Protein AF-0000000077602473 (afdb_homodimer)

InterPro domains:
  IPR004360 Glyoxalase/fosfomycin resistance/dioxygenase domain [PF00903] (4-110)
  IPR029068 Glyoxalase/Bleomycin resistance protein/Dihydroxybiphenyl dioxygenase [G3DSA:3.10.180.10] (1-120)
  IPR029068 Glyoxalase/Bleomycin resistance protein/Dihydroxybiphenyl dioxygenase [SSF54593] (3-118)
  IPR037523 Vicinal oxygen chelate (VOC), core domain [PS51819] (3-115)
  IPR052164 Anthracycline and Secondary Metabolite Biosynthesis Protein [PTHR33993] (3-116)

Structure (mmCIF, N/CA/C/O backbone):
data_AF-0000000077602473-model_v1
#
loop_
_entity.id
_entity.type
_entity.pdbx_description
1 polymer 'Glyoxalase/Bleomycin resistance protein/Dioxygenase superfamily'
#
loop_
_atom_site.group_PDB
_atom_site.id
_atom_site.type_symbol
_atom_site.label_atom_id
_atom_site.label_alt_id
_atom_site.label_comp_id
_atom_site.label_asym_id
_atom_site.label_entity_id
_atom_site.label_seq_id
_atom_site.pdbx_PDB_ins_code
_atom_site.Cartn_x
_atom_site.Cartn_y
_atom_site.Cartn_z
_atom_site.occupancy
_atom_site.B_iso_or_equiv
_atom_site.auth_seq_id
_atom_site.auth_comp_id
_atom_site.auth_asym_id
_atom_site.auth_atom_id
_atom_site.pdbx_PDB_model_num
ATOM 1 N N . MET A 1 1 ? 8.055 8.25 16.297 1 86.81 1 MET A N 1
ATOM 2 C CA . MET A 1 1 ? 8.227 7.383 15.125 1 86.81 1 MET A CA 1
ATOM 3 C C . MET A 1 1 ? 6.887 7.094 14.461 1 86.81 1 MET A C 1
ATOM 5 O O . MET A 1 1 ? 5.859 7.012 15.141 1 86.81 1 MET A O 1
ATOM 9 N N . SER A 1 2 ? 6.871 7.059 13.188 1 96.56 2 SER A N 1
ATOM 10 C CA . SER A 1 2 ? 5.645 6.836 12.438 1 96.56 2 SER A CA 1
ATOM 11 C C . SER A 1 2 ? 5.242 5.363 12.453 1 96.56 2 SER A C 1
ATOM 13 O O . SER A 1 2 ? 6.094 4.484 12.602 1 96.56 2 SER A O 1
ATOM 15 N N . ARG A 1 3 ? 3.961 5.125 12.367 1 97.75 3 ARG A N 1
ATOM 16 C CA . ARG A 1 3 ? 3.408 3.775 12.305 1 97.75 3 ARG A CA 1
ATOM 17 C C . ARG A 1 3 ? 2.402 3.648 11.164 1 97.75 3 ARG A C 1
ATOM 19 O O . ARG A 1 3 ? 1.533 4.508 11 1 97.75 3 ARG A O 1
ATOM 26 N N . LEU A 1 4 ? 2.561 2.557 10.375 1 98.56 4 LEU A N 1
ATOM 27 C CA . LEU A 1 4 ? 1.56 2.314 9.344 1 98.56 4 LEU A CA 1
ATOM 28 C C . LEU A 1 4 ? 0.185 2.08 9.961 1 98.56 4 LEU A C 1
ATOM 30 O O . LEU A 1 4 ? 0.017 1.181 10.789 1 98.56 4 LEU A O 1
ATOM 34 N N . ARG A 1 5 ? -0.708 2.867 9.586 1 98.12 5 ARG A N 1
ATOM 35 C CA . ARG A 1 5 ? -2.043 2.854 10.18 1 98.12 5 ARG A CA 1
ATOM 36 C C . ARG A 1 5 ? -2.988 1.965 9.375 1 98.12 5 ARG A C 1
ATOM 38 O O . ARG A 1 5 ? -3.695 1.129 9.945 1 98.12 5 ARG A O 1
ATOM 45 N N . GLN A 1 6 ? -2.998 2.176 8.109 1 98.56 6 GLN A N 1
ATOM 46 C CA . GLN A 1 6 ? -3.895 1.466 7.199 1 98.56 6 GLN A CA 1
ATOM 47 C C . GLN A 1 6 ? -3.453 1.627 5.75 1 98.56 6 GLN A C 1
ATOM 49 O O . GLN A 1 6 ? -2.67 2.523 5.43 1 98.56 6 GLN A O 1
ATOM 54 N N . LEU A 1 7 ? -3.883 0.701 4.914 1 98.81 7 LEU A N 1
ATOM 55 C CA . LEU A 1 7 ? -3.848 0.84 3.461 1 98.81 7 LEU A CA 1
ATOM 56 C C . LEU A 1 7 ? -5.199 1.304 2.926 1 98.81 7 LEU A C 1
ATOM 58 O O . LEU A 1 7 ? -6.242 0.802 3.348 1 98.81 7 LEU A O 1
ATOM 62 N N . MET A 1 8 ? -5.156 2.283 2.031 1 98.88 8 MET A N 1
ATOM 63 C CA . MET A 1 8 ? -6.41 2.779 1.468 1 98.88 8 MET A CA 1
ATOM 64 C C . MET A 1 8 ? -6.402 2.666 -0.053 1 98.88 8 MET A C 1
ATOM 66 O O . MET A 1 8 ? -5.547 3.25 -0.72 1 98.88 8 MET A O 1
ATOM 70 N N . VAL A 1 9 ? -7.34 1.951 -0.555 1 98.81 9 VAL A N 1
ATOM 71 C CA . VAL A 1 9 ? -7.574 1.838 -1.99 1 98.81 9 VAL A CA 1
ATOM 72 C C . VAL A 1 9 ? -8.828 2.625 -2.373 1 98.81 9 VAL A C 1
ATOM 74 O O . VAL A 1 9 ? -9.867 2.504 -1.723 1 98.81 9 VAL A O 1
ATOM 77 N N . LEU A 1 10 ? -8.695 3.445 -3.373 1 98.75 10 LEU A N 1
ATOM 78 C CA . LEU A 1 10 ? -9.852 4.148 -3.92 1 98.75 10 LEU A CA 1
ATOM 79 C C . LEU A 1 10 ? -10.445 3.387 -5.102 1 98.75 10 LEU A C 1
ATOM 81 O O . LEU A 1 10 ? -9.711 2.965 -6.004 1 98.75 10 LEU A O 1
ATOM 85 N N . SER A 1 11 ? -11.688 3.201 -5.059 1 98.38 11 SER A N 1
ATOM 86 C CA . SER A 1 11 ? -12.359 2.391 -6.07 1 98.38 11 SER A CA 1
ATOM 87 C C . SER A 1 11 ? -13.602 3.088 -6.602 1 98.38 11 SER A C 1
ATOM 89 O O . SER A 1 11 ? -14.312 3.756 -5.852 1 98.38 11 SER A O 1
ATOM 91 N N . ARG A 1 12 ? -13.914 2.893 -7.859 1 97.5 12 ARG A N 1
ATOM 92 C CA . ARG A 1 12 ? -15.141 3.428 -8.445 1 97.5 12 ARG A CA 1
ATOM 93 C C . ARG A 1 12 ? -16.281 2.422 -8.352 1 97.5 12 ARG A C 1
ATOM 95 O O . ARG A 1 12 ? -17.438 2.754 -8.633 1 97.5 12 ARG A O 1
ATOM 102 N N . ASP A 1 13 ? -16 1.257 -8.023 1 97.56 13 ASP A N 1
ATOM 103 C CA . ASP A 1 13 ? -16.969 0.168 -7.902 1 97.56 13 ASP A CA 1
ATOM 104 C C . ASP A 1 13 ? -16.719 -0.647 -6.637 1 97.56 13 ASP A C 1
ATOM 106 O O . ASP A 1 13 ? -16.094 -1.705 -6.688 1 97.56 13 ASP A O 1
ATOM 110 N N . LEU A 1 14 ? -17.312 -0.198 -5.582 1 98.19 14 LEU A N 1
ATOM 111 C CA . LEU A 1 14 ? -17.047 -0.763 -4.262 1 98.19 14 LEU A CA 1
ATOM 112 C C . LEU A 1 14 ? -17.5 -2.219 -4.191 1 98.19 14 LEU A C 1
ATOM 114 O O . LEU A 1 14 ? -16.812 -3.051 -3.582 1 98.19 14 LEU A O 1
ATOM 118 N N . ALA A 1 15 ? -18.625 -2.512 -4.734 1 98.06 15 ALA A N 1
ATOM 119 C CA . ALA A 1 15 ? -19.141 -3.875 -4.695 1 98.06 15 ALA A CA 1
ATOM 120 C C . ALA A 1 15 ? -18.172 -4.852 -5.359 1 98.06 15 ALA A C 1
ATOM 122 O O . ALA A 1 15 ? -17.891 -5.918 -4.812 1 98.06 15 ALA A O 1
ATOM 123 N N . ARG A 1 16 ? -17.719 -4.465 -6.52 1 98.12 16 ARG A N 1
ATOM 124 C CA . ARG A 1 16 ? -16.781 -5.297 -7.25 1 98.12 16 ARG A CA 1
ATOM 125 C C . ARG A 1 16 ? -15.469 -5.457 -6.469 1 98.12 16 ARG A C 1
ATOM 127 O O . ARG A 1 16 ? -14.922 -6.555 -6.391 1 98.12 16 ARG A O 1
ATOM 134 N N . SER A 1 17 ? -14.938 -4.383 -5.922 1 98.31 17 SER A N 1
ATOM 135 C CA . SER A 1 17 ? -13.719 -4.422 -5.121 1 98.31 17 SER A CA 1
ATOM 136 C C . SER A 1 17 ? -13.891 -5.309 -3.893 1 98.31 17 SER A C 1
ATOM 138 O O . SER A 1 17 ? -13.031 -6.137 -3.594 1 98.31 17 SER A O 1
ATOM 140 N N . LYS A 1 18 ? -14.984 -5.137 -3.238 1 98.19 18 LYS A N 1
ATOM 141 C CA . LYS A 1 18 ? -15.266 -5.938 -2.051 1 98.19 18 LYS A CA 1
ATOM 142 C C . LYS A 1 18 ? -15.227 -7.43 -2.377 1 98.19 18 LYS A C 1
ATOM 144 O O . LYS A 1 18 ? -14.641 -8.219 -1.635 1 98.19 18 LYS A O 1
ATOM 149 N N . GLN A 1 19 ? -15.867 -7.789 -3.439 1 98.31 19 GLN A N 1
ATOM 150 C CA . GLN A 1 19 ? -15.914 -9.195 -3.844 1 98.31 19 GLN A CA 1
ATOM 151 C C . GLN A 1 19 ? -14.508 -9.734 -4.105 1 98.31 19 GLN A C 1
ATOM 1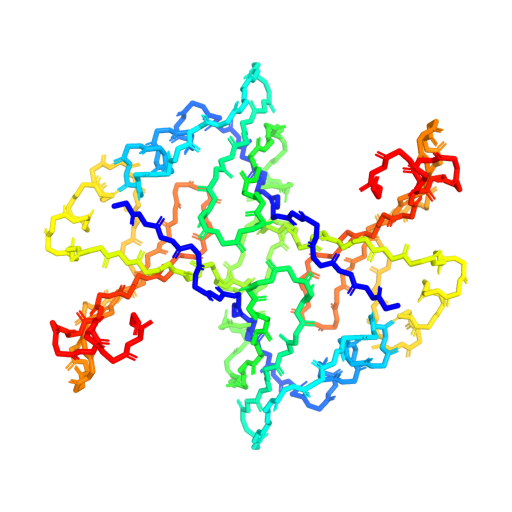53 O O . GLN A 1 19 ? -14.188 -10.852 -3.699 1 98.31 19 GLN A O 1
ATOM 158 N N . PHE A 1 20 ? -13.719 -8.93 -4.738 1 98.75 20 PHE A N 1
ATOM 159 C CA . PHE A 1 20 ? -12.352 -9.328 -5.059 1 98.75 20 PHE A CA 1
ATOM 160 C C . PHE A 1 20 ? -11.562 -9.633 -3.791 1 98.75 20 PHE A C 1
ATOM 162 O O . PHE A 1 20 ? -10.93 -10.688 -3.684 1 98.75 20 PHE A O 1
ATOM 169 N N . TYR A 1 21 ? -11.562 -8.75 -2.854 1 98.69 21 TYR A N 1
ATOM 170 C CA . TYR A 1 21 ? -10.727 -8.906 -1.667 1 98.69 21 TYR A CA 1
ATOM 171 C C . TYR A 1 21 ? -11.328 -9.922 -0.703 1 98.69 21 TYR A C 1
ATOM 173 O O . TYR A 1 21 ? -10.602 -10.672 -0.053 1 98.69 21 TYR A O 1
ATOM 181 N N . GLN A 1 22 ? -12.648 -9.938 -0.602 1 98.25 22 GLN A N 1
ATOM 182 C CA . GLN A 1 22 ? -13.305 -10.852 0.33 1 98.25 22 GLN A CA 1
ATOM 183 C C . GLN A 1 22 ? -13.328 -12.273 -0.217 1 98.25 22 GLN A C 1
ATOM 185 O O . GLN A 1 22 ? -12.828 -13.203 0.423 1 98.25 22 GLN A O 1
ATOM 190 N N . GLU A 1 23 ? -13.922 -12.469 -1.373 1 97.75 23 GLU A N 1
ATOM 191 C CA . GLU A 1 23 ? -14.07 -13.805 -1.951 1 97.75 23 GLU A CA 1
ATOM 192 C C . GLU A 1 23 ? -12.805 -14.234 -2.684 1 97.75 23 GLU A C 1
ATOM 194 O O . GLU A 1 23 ? -12.438 -15.406 -2.656 1 97.75 23 GLU A O 1
ATOM 199 N N . GLY A 1 24 ? -12.203 -13.312 -3.383 1 98.06 24 GLY A N 1
ATOM 200 C CA . GLY A 1 24 ? -11.016 -13.633 -4.16 1 98.06 24 GLY A CA 1
ATOM 201 C C . GLY A 1 24 ? -9.797 -13.922 -3.305 1 98.06 24 GLY A C 1
ATOM 202 O O . GLY A 1 24 ? -9.234 -15.016 -3.363 1 98.06 24 GLY A O 1
ATOM 203 N N . LEU A 1 25 ? -9.461 -12.938 -2.455 1 98.25 25 LEU A N 1
ATOM 204 C CA . LEU A 1 25 ? -8.273 -13.078 -1.623 1 98.25 25 LEU A CA 1
ATOM 205 C C . LEU A 1 25 ? -8.617 -13.766 -0.305 1 98.25 25 LEU A C 1
ATOM 207 O O . LEU A 1 25 ? -7.719 -14.188 0.432 1 98.25 25 LEU A O 1
ATOM 211 N N . GLY A 1 26 ? -9.891 -13.828 -0.026 1 97.81 26 GLY A N 1
ATOM 212 C CA . GLY A 1 26 ? -10.312 -14.5 1.19 1 97.81 26 GLY A CA 1
ATOM 213 C C . GLY A 1 26 ? -10.125 -13.656 2.438 1 97.81 26 GLY A C 1
ATOM 214 O O . GLY A 1 26 ? -9.984 -14.195 3.539 1 97.81 26 GLY A O 1
ATOM 215 N N . LEU A 1 27 ? -10.047 -12.367 2.342 1 98.38 27 LEU A N 1
ATOM 216 C CA . LEU A 1 27 ? -9.891 -11.508 3.51 1 98.38 27 LEU A CA 1
ATOM 217 C C . LEU A 1 27 ? -11.211 -11.367 4.262 1 98.38 27 LEU A C 1
ATOM 219 O O . LEU A 1 27 ? -12.273 -11.273 3.648 1 98.38 27 LEU A O 1
ATOM 223 N N . LYS A 1 28 ? -11.086 -11.336 5.523 1 98.38 28 LYS A N 1
ATOM 224 C CA . LYS A 1 28 ? -12.266 -11.125 6.352 1 98.38 28 LYS A CA 1
ATOM 225 C C . LYS A 1 28 ? -12.703 -9.664 6.324 1 98.38 28 LYS A C 1
ATOM 227 O O . LYS A 1 28 ? -11.898 -8.766 6.555 1 98.38 28 LYS A O 1
ATOM 232 N N . LEU A 1 29 ? -13.969 -9.445 6.082 1 98.38 29 LEU A N 1
ATOM 233 C CA . LEU A 1 29 ? -14.562 -8.117 6.148 1 98.38 29 LEU A CA 1
ATOM 234 C C . LEU A 1 29 ? -14.812 -7.703 7.594 1 98.38 29 LEU A C 1
ATOM 236 O O . LEU A 1 29 ? -15.484 -8.414 8.344 1 98.38 29 LEU A O 1
ATOM 240 N N . LEU A 1 30 ? -14.289 -6.574 7.969 1 98.38 30 LEU A N 1
ATOM 241 C CA . LEU A 1 30 ? -14.422 -6.102 9.344 1 98.38 30 LEU A CA 1
ATOM 242 C C . LEU A 1 30 ? -15.594 -5.141 9.477 1 98.38 30 LEU A C 1
ATOM 244 O O . LEU A 1 30 ? -16.344 -5.211 10.453 1 98.38 30 LEU A O 1
ATOM 248 N N . ARG A 1 31 ? -15.656 -4.156 8.625 1 98 31 ARG A N 1
ATOM 249 C CA . ARG A 1 31 ? -16.688 -3.123 8.578 1 98 31 ARG A CA 1
ATOM 250 C C . ARG A 1 31 ? -17 -2.74 7.133 1 98 31 ARG A C 1
ATOM 252 O O . ARG A 1 31 ? -16.141 -2.826 6.258 1 98 31 ARG A O 1
ATOM 259 N N . SER A 1 32 ? -18.266 -2.385 6.918 1 97.69 32 SER A N 1
ATOM 260 C CA . SER A 1 32 ? -18.641 -1.957 5.578 1 97.69 32 SER A CA 1
ATOM 261 C C . SER A 1 32 ? -19.797 -0.964 5.625 1 97.69 32 SER A C 1
ATOM 263 O O . SER A 1 32 ? -20.641 -1.012 6.531 1 97.69 32 SER A O 1
ATOM 265 N N . SER A 1 33 ? -19.797 -0.105 4.75 1 98.25 33 SER A N 1
ATOM 266 C CA . SER A 1 33 ? -20.891 0.814 4.445 1 98.25 33 SER A CA 1
ATOM 267 C C . SER A 1 33 ? -21.109 0.922 2.939 1 98.25 33 SER A C 1
ATOM 269 O O . SER A 1 33 ? -20.594 0.117 2.17 1 98.25 33 SER A O 1
ATOM 271 N N . ASP A 1 34 ? -21.969 1.864 2.598 1 97.56 34 ASP A N 1
ATOM 272 C CA . ASP A 1 34 ? -22.266 2.055 1.179 1 97.56 34 ASP A CA 1
ATOM 273 C C . ASP A 1 34 ? -21.047 2.615 0.444 1 97.56 34 ASP A C 1
ATOM 275 O O . ASP A 1 34 ? -20.953 2.512 -0.781 1 97.56 34 ASP A O 1
ATOM 279 N N . THR A 1 35 ? -20.125 3.238 1.159 1 98.31 35 THR A N 1
ATOM 280 C CA . THR A 1 35 ? -19.031 3.924 0.475 1 98.31 35 THR A CA 1
ATOM 281 C C . THR A 1 35 ? -17.688 3.467 1.015 1 98.31 35 THR A C 1
ATOM 283 O O . THR A 1 35 ? -16.656 4.102 0.755 1 98.31 35 THR A O 1
ATOM 286 N N . TYR A 1 36 ? -17.75 2.398 1.795 1 98.56 36 TYR A N 1
ATOM 287 C CA . TYR A 1 36 ? -16.516 2.035 2.48 1 98.56 36 TYR A CA 1
ATOM 288 C C . TYR A 1 36 ? -16.516 0.559 2.857 1 98.56 36 TYR A C 1
ATOM 290 O O . TYR A 1 36 ? -17.562 -0.008 3.174 1 98.56 36 TYR A O 1
ATOM 298 N N . ALA A 1 37 ? -15.352 -0.101 2.846 1 98.81 37 ALA A N 1
ATOM 299 C CA . ALA A 1 37 ? -15.133 -1.458 3.338 1 98.81 37 ALA A CA 1
ATOM 300 C C . ALA A 1 37 ? -13.758 -1.59 3.982 1 98.81 37 ALA A C 1
ATOM 302 O O . ALA A 1 37 ? -12.773 -1.044 3.477 1 98.81 37 ALA A O 1
ATOM 303 N N . GLU A 1 38 ? -13.672 -2.264 5.074 1 98.88 38 GLU A N 1
ATOM 304 C CA . GLU A 1 38 ? -12.438 -2.52 5.805 1 98.88 38 GLU A CA 1
ATOM 305 C C . GLU A 1 38 ? -12.188 -4.016 5.961 1 98.88 38 GLU A C 1
ATOM 307 O O . GLU A 1 38 ? -13.07 -4.754 6.406 1 98.88 38 GLU A O 1
ATOM 312 N N . PHE A 1 39 ? -10.969 -4.43 5.652 1 98.81 39 PHE A N 1
ATOM 313 C CA . PHE A 1 39 ? -10.633 -5.848 5.672 1 98.81 39 PHE A CA 1
ATOM 314 C C . PHE A 1 39 ? -9.516 -6.125 6.664 1 98.81 39 PHE A C 1
ATOM 316 O O . PHE A 1 39 ? -8.602 -5.312 6.816 1 98.81 39 PHE A O 1
ATOM 323 N N . ASP A 1 40 ? -9.57 -7.262 7.273 1 98.44 40 ASP A N 1
ATOM 324 C CA . ASP A 1 40 ? -8.492 -7.801 8.086 1 98.44 40 ASP A CA 1
ATOM 325 C C . ASP A 1 40 ? -7.402 -8.422 7.215 1 98.44 40 ASP A C 1
ATOM 327 O O . ASP A 1 40 ? -7.648 -9.422 6.531 1 98.44 40 ASP A O 1
ATOM 331 N N . THR A 1 41 ? -6.258 -7.883 7.266 1 97.69 41 THR A N 1
ATOM 332 C CA . THR A 1 41 ? -5.168 -8.391 6.438 1 97.69 41 THR A CA 1
ATOM 333 C C . THR A 1 41 ? -4.406 -9.492 7.16 1 97.69 41 THR A C 1
ATOM 335 O O . THR A 1 41 ? -3.389 -9.984 6.664 1 97.69 41 THR A O 1
ATOM 338 N N . GLN A 1 42 ? -4.797 -9.789 8.398 1 95.19 42 GLN A N 1
ATOM 339 C CA . GLN A 1 42 ? -4.172 -10.781 9.273 1 95.19 42 GLN A CA 1
ATOM 340 C C . GLN A 1 42 ? -2.721 -10.414 9.562 1 95.19 42 GLN A C 1
ATOM 342 O O . GLN A 1 42 ? -1.876 -11.289 9.75 1 95.19 42 GLN A O 1
ATOM 347 N N . ALA A 1 43 ? -2.422 -9.133 9.492 1 95 43 ALA A N 1
ATOM 348 C CA . ALA A 1 43 ? -1.05 -8.672 9.695 1 95 43 ALA A CA 1
ATOM 349 C C . ALA A 1 43 ? -1.015 -7.422 10.562 1 95 43 ALA A C 1
ATOM 351 O O . ALA A 1 43 ? 0.014 -6.746 10.656 1 95 43 ALA A O 1
ATOM 352 N N . GLY A 1 44 ? -2.115 -7.09 11.117 1 93.75 44 GLY A N 1
ATOM 353 C CA . GLY A 1 44 ? -2.152 -6 12.078 1 93.75 44 GLY A CA 1
ATOM 354 C C . GLY A 1 44 ? -2.531 -4.668 11.461 1 93.75 44 GLY A C 1
ATOM 355 O O . GLY A 1 44 ? -2.697 -3.674 12.164 1 93.75 44 GLY A O 1
ATOM 356 N N . VAL A 1 45 ? -2.592 -4.555 10.172 1 96.75 45 VAL A N 1
ATOM 357 C CA . VAL A 1 45 ? -2.957 -3.338 9.461 1 96.75 45 VAL A CA 1
ATOM 358 C C . VAL A 1 45 ? -4.18 -3.6 8.578 1 96.75 45 VAL A C 1
ATOM 360 O O . VAL A 1 45 ? -4.207 -4.57 7.82 1 96.75 45 VAL A O 1
ATOM 363 N N 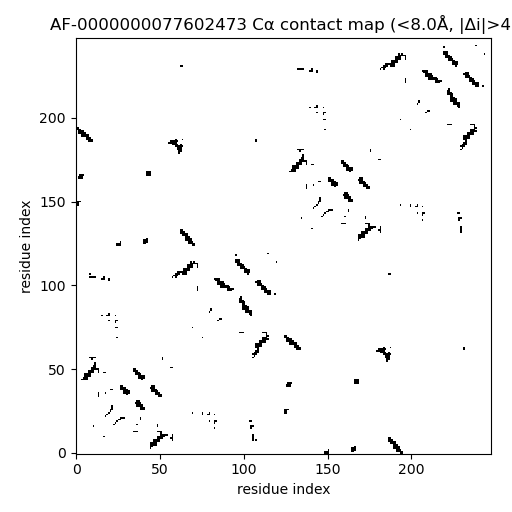. PRO A 1 46 ? -5.168 -2.748 8.695 1 98.44 46 PRO A N 1
ATOM 364 C CA . PRO A 1 46 ? -6.328 -2.998 7.832 1 98.44 46 PRO A CA 1
ATOM 365 C C . PRO A 1 46 ? -6.117 -2.518 6.398 1 98.44 46 PRO A C 1
ATOM 367 O O . PRO A 1 46 ? -5.344 -1.586 6.164 1 98.44 46 PRO A O 1
ATOM 370 N N . LEU A 1 47 ? -6.734 -3.188 5.449 1 98.81 47 LEU A N 1
ATOM 371 C CA . LEU A 1 47 ? -6.938 -2.719 4.082 1 98.81 47 LEU A CA 1
ATOM 372 C C . LEU A 1 47 ? -8.32 -2.102 3.92 1 98.81 47 LEU A C 1
ATOM 374 O O . LEU A 1 47 ? -9.336 -2.77 4.141 1 98.81 47 LEU A O 1
ATOM 378 N N . CYS A 1 48 ? -8.352 -0.87 3.537 1 98.88 48 CYS A N 1
ATOM 379 C CA . CYS A 1 48 ? -9.602 -0.138 3.379 1 98.88 48 CYS A CA 1
ATOM 380 C C . CYS A 1 48 ? -9.852 0.201 1.914 1 98.88 48 CYS A C 1
ATOM 382 O O . CYS A 1 48 ? -8.922 0.557 1.187 1 98.88 48 CYS A O 1
ATOM 384 N N . ILE A 1 49 ? -11.062 0.016 1.538 1 98.81 49 ILE A N 1
ATOM 385 C CA . ILE A 1 49 ? -11.516 0.442 0.217 1 98.81 49 ILE A CA 1
ATOM 386 C C . ILE A 1 49 ? -12.523 1.576 0.358 1 98.81 49 ILE A C 1
ATOM 388 O O . ILE A 1 49 ? -13.508 1.451 1.091 1 98.81 49 ILE A O 1
ATOM 392 N N . LYS A 1 50 ? -12.289 2.65 -0.268 1 98.69 50 LYS A N 1
ATOM 393 C CA . LYS A 1 50 ? -13.188 3.801 -0.254 1 98.69 50 LYS A CA 1
ATOM 394 C C . LYS A 1 50 ? -13.727 4.094 -1.651 1 98.69 50 LYS A C 1
ATOM 396 O O . LYS A 1 50 ? -12.961 4.16 -2.615 1 98.69 50 LYS A O 1
ATOM 401 N N . LEU A 1 51 ? -15.016 4.289 -1.714 1 98.56 51 LEU A N 1
ATOM 402 C CA . LEU A 1 51 ? -15.648 4.668 -2.971 1 98.56 51 LEU A CA 1
ATOM 403 C C . LEU A 1 51 ? -15.227 6.074 -3.389 1 98.56 51 LEU A C 1
ATOM 405 O O . LEU A 1 51 ? -15.273 7.004 -2.582 1 98.56 51 LEU A O 1
ATOM 409 N N . ALA A 1 52 ? -14.719 6.176 -4.582 1 97.56 52 ALA A N 1
ATOM 410 C CA . ALA A 1 52 ? -14.383 7.461 -5.184 1 97.56 52 ALA A CA 1
ATOM 411 C C . ALA A 1 52 ? -14.953 7.574 -6.594 1 97.56 52 ALA A C 1
ATOM 413 O O . ALA A 1 52 ? -14.898 6.621 -7.371 1 97.56 52 ALA A O 1
ATOM 414 N N . GLN A 1 53 ? -15.484 8.727 -6.973 1 91.5 53 GLN A N 1
ATOM 415 C CA . GLN A 1 53 ? -16.203 8.867 -8.234 1 91.5 53 GLN A CA 1
ATOM 416 C C . GLN A 1 53 ? -15.25 9.281 -9.359 1 91.5 53 GLN A C 1
ATOM 418 O O . GLN A 1 53 ? -15.469 8.938 -10.523 1 91.5 53 GLN A O 1
ATOM 423 N N . SER A 1 54 ? -14.25 9.93 -9.055 1 94.06 54 SER A N 1
ATOM 424 C CA . SER A 1 54 ? -13.328 10.445 -10.055 1 94.06 54 SER A CA 1
ATOM 425 C C . SER A 1 54 ? -12.375 9.352 -10.539 1 94.06 54 SER A C 1
ATOM 427 O O . SER A 1 54 ? -11.766 8.656 -9.727 1 94.06 54 SER A O 1
ATOM 429 N N . GLU A 1 55 ? -12.203 9.266 -11.891 1 92.75 55 GLU A N 1
ATOM 430 C CA . GLU A 1 55 ? -11.242 8.32 -12.461 1 92.75 55 GLU A CA 1
ATOM 431 C C . GLU A 1 55 ? -9.812 8.672 -12.039 1 92.75 55 GLU A C 1
ATOM 433 O O . GLU A 1 55 ? -9 7.785 -11.789 1 92.75 55 GLU A O 1
ATOM 438 N N . ALA A 1 56 ? -9.617 9.898 -11.984 1 95.06 56 ALA A N 1
ATOM 439 C CA . ALA A 1 56 ? -8.289 10.359 -11.602 1 95.06 56 ALA A CA 1
ATOM 440 C C . ALA A 1 56 ? -7.93 9.906 -10.188 1 95.06 56 ALA A C 1
ATOM 442 O O . ALA A 1 56 ? -6.797 9.492 -9.93 1 95.06 56 ALA A O 1
ATOM 443 N N . ALA A 1 57 ? -8.859 9.938 -9.305 1 96.12 57 ALA A N 1
ATOM 444 C CA . ALA A 1 57 ? -8.648 9.539 -7.91 1 96.12 57 ALA A CA 1
ATOM 445 C C . ALA A 1 57 ? -8.375 8.047 -7.801 1 96.12 57 ALA A C 1
ATOM 447 O O . ALA A 1 57 ? -7.734 7.594 -6.848 1 96.12 57 ALA A O 1
ATOM 448 N N . CYS A 1 58 ? -8.812 7.316 -8.789 1 97.94 58 CYS A N 1
ATOM 449 C CA . CYS A 1 58 ? -8.695 5.863 -8.727 1 97.94 58 CYS A CA 1
ATOM 450 C C . CYS A 1 58 ? -7.562 5.371 -9.617 1 97.94 58 CYS A C 1
ATOM 452 O O . CYS A 1 58 ? -7.438 4.168 -9.867 1 97.94 58 CYS A O 1
ATOM 454 N N . SER A 1 59 ? -6.801 6.301 -10.117 1 98.12 59 SER A N 1
ATOM 455 C CA . SER A 1 59 ? -5.668 5.902 -10.953 1 98.12 59 SER A CA 1
ATOM 456 C C . SER A 1 59 ? -4.633 5.125 -10.148 1 98.12 59 SER A C 1
ATOM 458 O O . SER A 1 59 ? -4.371 5.449 -8.984 1 98.12 59 SER A O 1
ATOM 460 N N . SER A 1 60 ? -4.133 4.086 -10.766 1 97.56 60 SER A N 1
ATOM 461 C CA . SER A 1 60 ? -3.066 3.289 -10.18 1 97.56 60 SER A CA 1
ATOM 462 C C . SER A 1 60 ? -1.892 3.139 -11.141 1 97.56 60 SER A C 1
ATOM 464 O O . SER A 1 60 ? -2.043 3.342 -12.344 1 97.56 60 SER A O 1
ATOM 466 N N . GLY A 1 61 ? -0.735 2.982 -10.57 1 97.69 61 GLY A N 1
ATOM 467 C CA . GLY A 1 61 ? 0.437 2.627 -11.352 1 97.69 61 GLY A CA 1
ATOM 468 C C . GLY A 1 61 ? 0.905 1.204 -11.109 1 97.69 61 GLY A C 1
ATOM 469 O O . GLY A 1 61 ? 0.122 0.349 -10.695 1 97.69 61 GLY A O 1
ATOM 470 N N . TYR A 1 62 ? 2.127 0.982 -11.547 1 98.31 62 TYR A N 1
ATOM 471 C CA . TYR A 1 62 ? 2.717 -0.338 -11.352 1 98.31 62 TYR A CA 1
ATOM 472 C C . TYR A 1 62 ? 3.215 -0.509 -9.922 1 98.31 62 TYR A C 1
ATOM 474 O O . TYR A 1 62 ? 3.244 -1.625 -9.398 1 98.31 62 TYR A O 1
ATOM 482 N N . SER A 1 63 ? 3.586 0.56 -9.281 1 98.44 63 SER A N 1
ATOM 483 C CA . SER A 1 63 ? 4.039 0.671 -7.898 1 98.44 63 SER A CA 1
ATOM 484 C C . SER A 1 63 ? 3.096 1.541 -7.074 1 98.44 63 SER A C 1
ATOM 486 O O . SER A 1 63 ? 2.617 2.572 -7.551 1 98.44 63 SER A O 1
ATOM 488 N N . PRO A 1 64 ? 2.793 1.077 -5.777 1 98.56 64 PRO A N 1
ATOM 489 C CA . PRO A 1 64 ? 3.34 -0.036 -4.996 1 98.56 64 PRO A CA 1
ATOM 490 C C . PRO A 1 64 ? 2.568 -1.337 -5.207 1 98.56 64 PRO A C 1
ATOM 492 O O . PRO A 1 64 ? 1.467 -1.323 -5.762 1 98.56 64 PRO A O 1
ATOM 495 N N . PHE A 1 65 ? 3.24 -2.467 -4.77 1 98.69 65 PHE A N 1
ATOM 496 C CA . PHE A 1 65 ? 2.602 -3.775 -4.68 1 98.69 65 PHE A CA 1
ATOM 497 C C . PHE A 1 65 ? 2.115 -4.043 -3.26 1 98.69 65 PHE A C 1
ATOM 499 O O . PHE A 1 65 ? 2.828 -3.771 -2.293 1 98.69 65 PHE A O 1
ATOM 506 N N . LEU A 1 66 ? 0.924 -4.543 -3.184 1 98.88 66 LEU A N 1
ATOM 507 C CA . LEU A 1 66 ? 0.485 -5.215 -1.966 1 98.88 66 LEU A CA 1
ATOM 508 C C . LEU A 1 66 ? 0.685 -6.723 -2.074 1 98.88 66 LEU A C 1
ATOM 510 O O . LEU A 1 66 ? -0.046 -7.402 -2.799 1 98.88 66 LEU A O 1
ATOM 514 N N . ASN A 1 67 ? 1.635 -7.266 -1.31 1 98.88 67 ASN A N 1
ATOM 515 C CA . ASN A 1 67 ? 1.967 -8.68 -1.424 1 98.88 67 ASN A CA 1
ATOM 516 C C . ASN A 1 67 ? 1.308 -9.5 -0.32 1 98.88 67 ASN A C 1
ATOM 518 O O . ASN A 1 67 ? 1.389 -9.148 0.857 1 98.88 67 ASN A O 1
ATOM 522 N N . PHE A 1 68 ? 0.779 -10.625 -0.711 1 98.81 68 PHE A N 1
ATOM 523 C CA . PHE A 1 68 ? 0.064 -11.477 0.232 1 98.81 68 PHE A CA 1
ATOM 524 C C . PHE A 1 68 ? 0.639 -12.891 0.229 1 98.81 68 PHE A C 1
ATOM 526 O O . PHE A 1 68 ? 0.994 -13.414 -0.827 1 98.81 68 PHE A O 1
ATOM 533 N N . ASP A 1 69 ? 0.701 -13.422 1.425 1 98.12 69 ASP A N 1
ATOM 534 C CA . ASP A 1 69 ? 0.801 -14.875 1.539 1 98.12 69 ASP A CA 1
ATOM 535 C C . ASP A 1 69 ? -0.553 -15.539 1.302 1 98.12 69 ASP A C 1
ATOM 537 O O . ASP A 1 69 ? -1.57 -15.102 1.84 1 98.12 69 ASP A O 1
ATOM 541 N N . ILE A 1 70 ? -0.54 -16.531 0.527 1 97.5 70 ILE A N 1
ATOM 542 C CA . ILE A 1 70 ? -1.778 -17.281 0.308 1 97.5 70 ILE A CA 1
ATOM 543 C C . ILE A 1 70 ? -1.525 -18.766 0.484 1 97.5 70 ILE A C 1
ATOM 545 O O . ILE A 1 70 ? -0.394 -19.234 0.333 1 97.5 70 ILE A O 1
ATOM 549 N N . PRO A 1 71 ? -2.523 -19.531 0.784 1 94.81 71 PRO A N 1
ATOM 550 C CA . PRO A 1 71 ? -2.32 -20.953 1.076 1 94.81 71 PRO A CA 1
ATOM 551 C C . PRO A 1 71 ? -2.16 -21.797 -0.186 1 94.81 71 PRO A C 1
ATOM 553 O O . PRO A 1 71 ? -1.477 -22.828 -0.164 1 94.81 71 PRO A O 1
ATOM 556 N N . ASP A 1 72 ? -2.846 -21.469 -1.296 1 96.06 72 ASP A N 1
ATOM 557 C CA . ASP A 1 72 ? -2.885 -22.281 -2.508 1 96.06 72 ASP A CA 1
ATOM 558 C C . ASP A 1 72 ? -3.049 -21.406 -3.75 1 96.06 72 ASP A C 1
ATOM 560 O O . ASP A 1 72 ? -4.16 -20.984 -4.082 1 96.06 72 ASP A O 1
ATOM 564 N N . LEU A 1 73 ? -1.992 -21.281 -4.465 1 97.88 73 LEU A N 1
ATOM 565 C CA . LEU A 1 73 ? -1.973 -20.406 -5.633 1 97.88 73 LEU A CA 1
ATOM 566 C C . LEU A 1 73 ? -2.846 -20.969 -6.75 1 97.88 73 LEU A C 1
ATOM 568 O O . LEU A 1 73 ? -3.537 -20.219 -7.438 1 97.88 73 LEU A O 1
ATOM 572 N N . SER A 1 74 ? -2.877 -22.234 -6.906 1 96.5 74 SER A N 1
ATOM 573 C CA . SER A 1 74 ? -3.607 -22.891 -7.98 1 96.5 74 SER A CA 1
ATOM 574 C C . SER A 1 74 ? -5.113 -22.703 -7.824 1 96.5 74 SER A C 1
ATOM 576 O O . SER A 1 74 ? -5.848 -22.688 -8.812 1 96.5 74 SER A O 1
ATOM 578 N N . ASP A 1 75 ? -5.516 -22.578 -6.633 1 97.06 75 ASP A N 1
ATOM 579 C CA . ASP A 1 75 ? -6.922 -22.312 -6.348 1 97.06 75 ASP A CA 1
ATOM 580 C C . ASP A 1 75 ? -7.238 -20.828 -6.441 1 97.06 75 ASP A C 1
ATOM 582 O O . ASP A 1 75 ? -8.281 -20.438 -6.977 1 97.06 75 ASP A O 1
ATOM 586 N N . ALA A 1 76 ? -6.367 -20.031 -5.973 1 97.81 76 ALA A N 1
ATOM 587 C CA . ALA A 1 76 ? -6.613 -18.594 -5.824 1 97.81 76 ALA A CA 1
ATOM 588 C C . ALA A 1 76 ? -6.621 -17.891 -7.18 1 97.81 76 ALA A C 1
ATOM 590 O O . ALA A 1 76 ? -7.484 -17.047 -7.441 1 97.81 76 ALA A O 1
ATOM 591 N N . VAL A 1 77 ? -5.672 -18.188 -8.047 1 98.31 77 VAL A N 1
ATOM 592 C CA . VAL A 1 77 ? -5.457 -17.422 -9.273 1 98.31 77 VAL A CA 1
ATOM 593 C C . VAL A 1 77 ? -6.699 -17.5 -10.156 1 98.31 77 VAL A C 1
ATOM 595 O O . VAL A 1 77 ? -7.258 -16.469 -10.539 1 98.31 77 VAL A O 1
ATOM 598 N N . PRO A 1 78 ? -7.238 -18.766 -10.469 1 98.19 78 PRO A N 1
ATOM 599 C CA . PRO A 1 78 ? -8.453 -18.797 -11.289 1 98.19 78 PRO A CA 1
ATOM 600 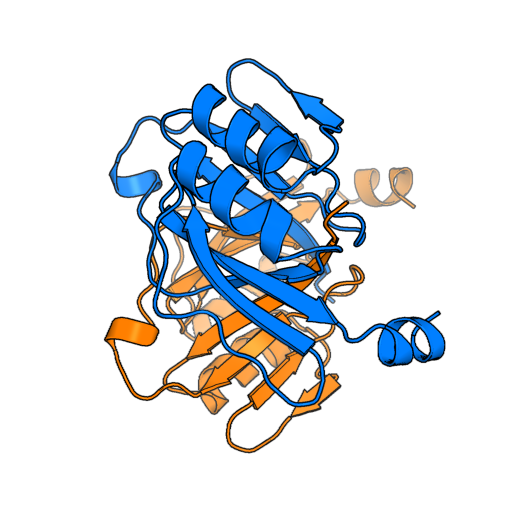C C . PRO A 1 78 ? -9.609 -18.031 -10.656 1 98.19 78 PRO A C 1
ATOM 602 O O . PRO A 1 78 ? -10.359 -17.344 -11.359 1 98.19 78 PRO A O 1
ATOM 605 N N . ARG A 1 79 ? -9.742 -18.141 -9.359 1 98.25 79 ARG A N 1
ATOM 606 C CA . ARG A 1 79 ? -10.797 -17.438 -8.641 1 98.25 79 ARG A CA 1
ATOM 607 C C . ARG A 1 79 ? -10.648 -15.93 -8.789 1 98.25 79 ARG A C 1
ATOM 609 O O . ARG A 1 79 ? -11.625 -15.234 -9.055 1 98.25 79 ARG A O 1
ATOM 616 N N . LEU A 1 80 ? -9.484 -15.438 -8.633 1 98.62 80 LEU A N 1
ATOM 617 C CA . LEU A 1 80 ? -9.211 -14.008 -8.734 1 98.62 80 LEU A CA 1
ATOM 618 C C . LEU A 1 80 ? -9.438 -13.5 -10.156 1 98.62 80 LEU A C 1
ATOM 620 O O . LEU A 1 80 ? -9.961 -12.406 -10.352 1 98.62 80 LEU A O 1
ATOM 624 N N . LEU A 1 81 ? -9.039 -14.273 -11.148 1 98.56 81 LEU A N 1
ATOM 625 C CA . LEU A 1 81 ? -9.258 -13.906 -12.547 1 98.56 81 LEU A CA 1
ATOM 626 C C . LEU A 1 81 ? -10.742 -13.828 -12.867 1 98.56 81 LEU A C 1
ATOM 628 O O . LEU A 1 81 ? -11.188 -12.922 -13.57 1 98.56 81 LEU A O 1
ATOM 632 N N . MET A 1 82 ? -11.484 -14.75 -12.352 1 98.38 82 MET A N 1
ATOM 633 C CA . MET A 1 82 ? -12.93 -14.758 -12.547 1 98.38 82 MET A CA 1
ATOM 634 C C . MET A 1 82 ? -13.562 -13.516 -11.938 1 98.38 82 MET A C 1
ATOM 636 O O . MET A 1 82 ? -14.609 -13.055 -12.398 1 98.38 82 MET A O 1
ATOM 640 N N . LEU A 1 83 ? -12.875 -13.016 -10.953 1 98.44 83 LEU A N 1
ATOM 641 C CA . LEU A 1 83 ? -13.406 -11.852 -10.25 1 98.44 83 LEU A CA 1
ATOM 642 C C . LEU A 1 83 ? -12.82 -10.562 -10.805 1 98.44 83 LEU A C 1
ATOM 644 O O . LEU A 1 83 ? -12.914 -9.508 -10.172 1 98.44 83 LEU A O 1
ATOM 648 N N . GLY A 1 84 ? -12.148 -10.641 -11.914 1 98.06 84 GLY A N 1
ATOM 649 C CA . GLY A 1 84 ? -11.82 -9.438 -12.672 1 98.06 84 GLY A CA 1
ATOM 650 C C . GLY A 1 84 ? -10.344 -9.078 -12.602 1 98.06 84 GLY A C 1
ATOM 651 O O . GLY A 1 84 ? -9.922 -8.07 -13.172 1 98.06 84 GLY A O 1
ATOM 652 N N . ALA A 1 85 ? -9.531 -9.836 -11.906 1 98.69 85 ALA A N 1
ATOM 653 C CA . ALA A 1 85 ? -8.094 -9.586 -11.898 1 98.69 85 ALA A CA 1
ATOM 654 C C . ALA A 1 85 ? -7.48 -9.898 -13.266 1 98.69 85 ALA A C 1
ATOM 656 O O . ALA A 1 85 ? -8.039 -10.672 -14.039 1 98.69 85 ALA A O 1
ATOM 657 N N . ILE A 1 86 ? -6.367 -9.258 -13.523 1 98.56 86 ILE A N 1
ATOM 658 C CA . ILE A 1 86 ? -5.609 -9.5 -14.742 1 98.56 86 ILE A CA 1
ATOM 659 C C . ILE A 1 86 ? -4.184 -9.93 -14.391 1 98.56 86 ILE A C 1
ATOM 661 O O . ILE A 1 86 ? -3.494 -9.242 -13.633 1 98.56 86 ILE A O 1
ATOM 665 N N . MET A 1 87 ? -3.75 -11.008 -14.977 1 98.62 87 MET A N 1
ATOM 666 C CA . MET A 1 87 ? -2.398 -11.492 -14.711 1 98.62 87 MET A CA 1
ATOM 667 C C . MET A 1 87 ? -1.356 -10.492 -15.211 1 98.62 87 MET A C 1
ATOM 669 O O . MET A 1 87 ? -1.522 -9.898 -16.281 1 98.62 87 MET A O 1
ATOM 673 N N . ASP A 1 88 ? -0.369 -10.367 -14.438 1 98.25 88 ASP A N 1
ATOM 674 C CA . ASP A 1 88 ? 0.814 -9.641 -14.883 1 98.25 88 ASP A CA 1
ATOM 675 C C . ASP A 1 88 ? 2.002 -10.578 -15.07 1 98.25 88 ASP A C 1
ATOM 677 O O . ASP A 1 88 ? 2.879 -10.656 -14.211 1 98.25 88 ASP A O 1
ATOM 681 N N . GLY A 1 89 ? 2.078 -11.266 -16.172 1 97.69 89 GLY A N 1
ATOM 682 C CA . GLY A 1 89 ? 3.125 -12.234 -16.469 1 97.69 89 GLY A CA 1
ATOM 683 C C . GLY A 1 89 ? 2.791 -13.633 -15.977 1 97.69 89 GLY A C 1
ATOM 684 O O . GLY A 1 89 ? 1.708 -13.875 -15.438 1 97.69 89 GLY A O 1
ATOM 685 N N . PRO A 1 90 ? 3.703 -14.594 -16.156 1 97.81 90 PRO A N 1
ATOM 686 C CA . PRO A 1 90 ? 3.471 -15.984 -15.766 1 97.81 90 PRO A CA 1
ATOM 687 C C . PRO A 1 90 ? 3.67 -16.219 -14.266 1 97.81 90 PRO A C 1
ATOM 689 O O . PRO A 1 90 ? 4.348 -15.43 -13.602 1 97.81 90 PRO A O 1
ATOM 692 N N . ILE A 1 91 ? 3.057 -17.281 -13.812 1 98.19 91 ILE A N 1
ATOM 693 C CA . ILE A 1 91 ? 3.383 -17.766 -12.477 1 98.19 91 ILE A CA 1
ATOM 694 C C . ILE A 1 91 ? 4.832 -18.234 -12.438 1 98.19 91 ILE A C 1
ATOM 696 O O . ILE A 1 91 ? 5.293 -18.906 -13.367 1 98.19 91 ILE A O 1
ATOM 700 N N . LYS A 1 92 ? 5.516 -17.875 -11.375 1 98.06 92 LYS A N 1
ATOM 701 C CA . LYS A 1 92 ? 6.902 -18.297 -11.203 1 98.06 92 LYS A CA 1
ATOM 702 C C . LYS A 1 92 ? 7.035 -19.281 -10.031 1 98.06 92 LYS A C 1
ATOM 704 O O . LYS A 1 92 ? 6.258 -19.219 -9.078 1 98.06 92 LYS A O 1
ATOM 709 N N . TYR A 1 93 ? 8.094 -20.109 -10.125 1 96.62 93 TYR A N 1
ATOM 710 C CA . TYR A 1 93 ? 8.289 -21.188 -9.141 1 96.62 93 TYR A CA 1
ATOM 711 C C . TYR A 1 93 ? 9.703 -21.156 -8.578 1 96.62 93 TYR A C 1
ATOM 713 O O . TYR A 1 93 ? 10.477 -22.078 -8.781 1 96.62 93 TYR A O 1
ATOM 721 N N . PRO A 1 94 ? 9.945 -20.156 -7.797 1 95.69 94 PRO A N 1
ATOM 722 C CA . PRO A 1 94 ? 11.258 -20.188 -7.137 1 95.69 94 PRO A CA 1
ATOM 723 C C . PRO A 1 94 ? 11.383 -21.344 -6.145 1 95.69 94 PRO A C 1
ATOM 725 O O . PRO A 1 94 ? 10.398 -22.016 -5.84 1 95.69 94 PRO A O 1
ATOM 728 N N . ALA A 1 95 ? 12.617 -21.531 -5.637 1 94 95 ALA A N 1
ATOM 729 C CA . ALA A 1 95 ? 12.953 -22.656 -4.773 1 94 95 ALA A CA 1
ATOM 730 C C . ALA A 1 95 ? 12.102 -22.656 -3.508 1 94 95 ALA A C 1
ATOM 732 O O . ALA A 1 95 ? 11.781 -23.719 -2.963 1 94 95 ALA A O 1
ATOM 733 N N . HIS A 1 96 ? 11.68 -21.5 -3.121 1 94.38 96 HIS A N 1
ATOM 734 C CA . HIS A 1 96 ? 11.062 -21.391 -1.806 1 94.38 96 HIS A CA 1
ATOM 735 C C . HIS A 1 96 ? 9.539 -21.391 -1.912 1 94.38 96 HIS A C 1
ATOM 737 O O . HIS A 1 96 ? 8.844 -21.281 -0.9 1 94.38 96 HIS A O 1
ATOM 743 N N . GLY A 1 97 ? 8.984 -21.484 -3.168 1 96.81 97 GLY A N 1
ATOM 744 C CA . GLY A 1 97 ? 7.539 -21.5 -3.303 1 96.81 97 GLY A CA 1
ATOM 745 C C . GLY A 1 97 ? 7.066 -21.094 -4.684 1 96.81 97 GLY A C 1
ATOM 746 O O . GLY A 1 97 ? 7.723 -21.391 -5.684 1 96.81 97 GLY A O 1
ATOM 747 N N . LYS A 1 98 ? 5.84 -20.578 -4.754 1 98.06 98 LYS A N 1
ATOM 748 C CA . LYS A 1 98 ? 5.227 -20.078 -5.98 1 98.06 98 LYS A CA 1
ATOM 749 C C . LYS A 1 98 ? 4.84 -18.609 -5.844 1 98.06 98 LYS A C 1
ATOM 751 O O . LYS A 1 98 ? 4.367 -18.188 -4.785 1 98.06 98 LYS A O 1
ATOM 756 N N . VAL A 1 99 ? 5.012 -17.891 -6.945 1 98.44 99 VAL A N 1
ATOM 757 C CA . VAL A 1 99 ? 4.664 -16.469 -6.898 1 98.44 99 VAL A CA 1
ATOM 758 C C . VAL A 1 99 ? 3.883 -16.094 -8.156 1 98.44 99 VAL A C 1
ATOM 760 O O . VAL A 1 99 ? 4.125 -16.625 -9.234 1 98.44 99 VAL A O 1
ATOM 763 N N . ALA A 1 100 ? 2.973 -15.195 -8.008 1 98.75 100 ALA A N 1
ATOM 764 C CA . ALA A 1 100 ? 2.227 -14.602 -9.109 1 98.75 100 ALA A CA 1
ATOM 765 C C . ALA A 1 100 ? 1.988 -13.109 -8.875 1 98.75 100 ALA A C 1
ATOM 767 O O . ALA A 1 100 ? 1.98 -12.656 -7.727 1 98.75 100 ALA A O 1
ATOM 768 N N . ALA A 1 101 ? 1.898 -12.375 -9.906 1 98.81 101 ALA A N 1
ATOM 769 C CA . ALA A 1 101 ? 1.518 -10.969 -9.867 1 98.81 101 ALA A CA 1
ATOM 770 C C . ALA A 1 101 ? 0.276 -10.711 -10.719 1 98.81 101 ALA A C 1
ATOM 772 O O . ALA A 1 101 ? 0.162 -11.227 -11.828 1 98.81 101 ALA A O 1
ATOM 773 N N . LEU A 1 102 ? -0.616 -10 -10.164 1 98.56 102 LEU A N 1
ATOM 774 C CA . LEU A 1 102 ? -1.812 -9.633 -10.914 1 98.56 102 LEU A CA 1
ATOM 775 C C . LEU A 1 102 ? -2.283 -8.234 -10.539 1 98.56 102 LEU A C 1
ATOM 777 O O . LEU A 1 102 ? -1.834 -7.672 -9.539 1 98.56 102 LEU A O 1
ATOM 781 N N . ARG A 1 103 ? -3.074 -7.656 -11.367 1 98.62 103 ARG A N 1
ATOM 782 C CA . ARG A 1 103 ? -3.738 -6.383 -11.102 1 98.62 103 ARG A CA 1
ATOM 783 C C . ARG A 1 103 ? -5.164 -6.605 -10.609 1 98.62 103 ARG A C 1
ATOM 785 O O . ARG A 1 103 ? -5.93 -7.355 -11.219 1 98.62 103 ARG A O 1
ATOM 792 N N . SER A 1 104 ? -5.496 -6.016 -9.484 1 98.75 104 SER A N 1
ATOM 793 C CA . SER A 1 104 ? -6.859 -6.086 -8.977 1 98.75 104 SER A CA 1
ATOM 794 C C . SER A 1 104 ? -7.828 -5.336 -9.883 1 98.75 104 SER A C 1
ATOM 796 O O . SER A 1 104 ? -7.406 -4.598 -10.773 1 98.75 104 SER A O 1
ATOM 798 N N . PRO A 1 105 ? -9.117 -5.508 -9.68 1 97.88 105 PRO A N 1
ATOM 799 C CA . PRO A 1 105 ? -10.086 -4.762 -10.477 1 97.88 105 PRO A CA 1
ATOM 800 C C . PRO A 1 105 ? -9.961 -3.25 -10.297 1 97.88 105 PRO A C 1
ATOM 802 O O . PRO A 1 105 ? -10.391 -2.486 -11.172 1 97.88 105 PRO A O 1
ATOM 805 N N . ASP A 1 106 ? -9.367 -2.807 -9.188 1 97 106 ASP A N 1
ATOM 806 C CA . ASP A 1 106 ? -9.133 -1.39 -8.922 1 97 106 ASP A CA 1
ATOM 807 C C . ASP A 1 106 ? -7.824 -0.921 -9.562 1 97 106 ASP A C 1
ATOM 809 O O . ASP A 1 106 ? -7.469 0.255 -9.461 1 97 106 ASP A O 1
ATOM 813 N N . GLY A 1 107 ? -7.156 -1.808 -10.094 1 97.75 107 GLY A N 1
ATOM 814 C CA . GLY A 1 107 ? -5.93 -1.458 -10.789 1 97.75 107 GLY A CA 1
ATOM 815 C C . GLY A 1 107 ? -4.691 -1.59 -9.922 1 97.75 107 GLY A C 1
ATOM 816 O O . GLY A 1 107 ? -3.572 -1.364 -10.391 1 97.75 107 GLY A O 1
ATOM 817 N N . VAL A 1 108 ? -4.816 -1.961 -8.734 1 98.69 108 VAL A N 1
ATOM 818 C CA . VAL A 1 108 ? -3.707 -2.07 -7.797 1 98.69 108 VAL A CA 1
ATOM 819 C C . VAL A 1 108 ? -2.949 -3.373 -8.039 1 98.69 108 VAL A C 1
ATOM 821 O O . VAL A 1 108 ? -3.561 -4.422 -8.25 1 98.69 108 VAL A O 1
ATOM 824 N N . MET A 1 109 ? -1.626 -3.273 -7.992 1 98.81 109 MET A N 1
ATOM 825 C CA . MET A 1 109 ? -0.817 -4.477 -8.156 1 98.81 109 MET A CA 1
ATOM 826 C C . MET A 1 109 ? -0.842 -5.328 -6.891 1 98.81 109 MET A C 1
ATOM 828 O O . MET A 1 109 ? -0.589 -4.824 -5.797 1 98.81 109 MET A O 1
ATOM 832 N N . ILE A 1 110 ? -1.129 -6.617 -7.098 1 98.88 110 ILE A N 1
ATOM 833 C CA . ILE A 1 110 ? -1.196 -7.609 -6.031 1 98.88 110 ILE A CA 1
ATOM 834 C C . ILE A 1 110 ? -0.168 -8.711 -6.285 1 98.88 110 ILE A C 1
ATOM 836 O O . ILE A 1 110 ? -0.153 -9.32 -7.359 1 98.88 110 ILE A O 1
ATOM 840 N N . GLY A 1 111 ? 0.691 -8.898 -5.344 1 98.88 111 GLY A N 1
ATOM 841 C CA . GLY A 1 111 ? 1.564 -10.062 -5.352 1 98.88 111 GLY A CA 1
ATOM 842 C C . GLY A 1 111 ? 1.03 -11.219 -4.52 1 98.88 111 GLY A C 1
ATOM 843 O O . GLY A 1 111 ? 0.48 -11.008 -3.438 1 98.88 111 GLY A O 1
ATOM 844 N N . LEU A 1 112 ? 1.188 -12.375 -5.027 1 98.88 112 LEU A N 1
ATOM 845 C CA . LEU A 1 112 ? 0.791 -13.586 -4.32 1 98.88 112 LEU A CA 1
ATOM 846 C C . LEU A 1 112 ? 1.991 -14.492 -4.086 1 98.88 112 LEU A C 1
ATOM 848 O O . LEU A 1 112 ? 2.805 -14.703 -4.988 1 98.88 112 LEU A O 1
ATOM 852 N N . TYR A 1 113 ? 2.09 -14.961 -2.863 1 98.62 113 TYR A N 1
ATOM 853 C CA . TYR A 1 113 ? 3.162 -15.875 -2.494 1 98.62 113 TYR A CA 1
ATOM 854 C C . TYR A 1 113 ? 2.607 -17.094 -1.763 1 98.62 113 TYR A C 1
ATOM 856 O O . TYR A 1 113 ? 1.9 -16.953 -0.763 1 98.62 113 TYR A O 1
ATOM 864 N N . GLU A 1 114 ? 2.854 -18.234 -2.289 1 98.12 114 GLU A N 1
ATOM 865 C CA . GLU A 1 114 ? 2.609 -19.516 -1.619 1 98.12 114 GLU A CA 1
ATOM 866 C C . GLU A 1 114 ? 3.918 -20.172 -1.197 1 98.12 114 GLU A C 1
ATOM 868 O O . GLU A 1 114 ? 4.637 -20.719 -2.031 1 98.12 114 GLU A O 1
ATOM 873 N N . PRO A 1 115 ? 4.176 -20.141 0.076 1 94.94 115 PRO A N 1
ATOM 874 C CA . PRO A 1 115 ? 5.418 -20.781 0.519 1 94.94 115 PRO A CA 1
ATOM 875 C C . PRO A 1 115 ? 5.383 -22.297 0.363 1 94.94 115 PRO A C 1
ATOM 877 O O . PRO A 1 115 ? 4.305 -22.906 0.363 1 94.94 115 PRO A O 1
ATOM 880 N N . ASN A 1 116 ? 6.605 -22.891 0.207 1 91 116 ASN A N 1
ATOM 881 C CA . ASN A 1 116 ? 6.676 -24.344 0.22 1 91 116 ASN A CA 1
ATOM 882 C C . ASN A 1 116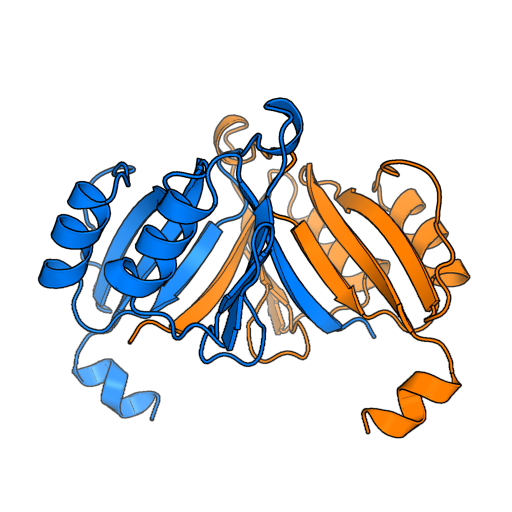 ? 6.258 -24.906 1.572 1 91 116 ASN A C 1
ATOM 884 O O . ASN A 1 116 ? 6.355 -24.234 2.594 1 91 116 ASN A O 1
ATOM 888 N N . SER A 1 117 ? 5.629 -26.094 1.547 1 77.38 117 SER A N 1
ATOM 889 C CA . SER A 1 117 ? 5.156 -26.75 2.76 1 77.38 117 SER A CA 1
ATOM 890 C C . SER A 1 117 ? 6.25 -26.812 3.82 1 77.38 117 SER A C 1
ATOM 892 O O . SER A 1 117 ? 5.965 -26.719 5.016 1 77.38 117 SER A O 1
ATOM 894 N N . TRP A 1 118 ? 7.461 -26.984 3.518 1 68.62 118 TRP A N 1
ATOM 895 C CA . TRP A 1 118 ? 8.516 -27.094 4.52 1 68.62 118 TRP A CA 1
ATOM 896 C C . TRP A 1 118 ? 8.828 -25.734 5.137 1 68.62 118 TRP A C 1
ATOM 898 O O . TRP A 1 118 ? 9.328 -25.656 6.262 1 68.62 118 TRP A O 1
ATOM 908 N N . GLU A 1 119 ? 8.609 -24.672 4.41 1 58.16 119 GLU A N 1
ATOM 909 C CA . GLU A 1 119 ? 8.812 -23.328 4.926 1 58.16 119 GLU A CA 1
ATOM 910 C C . GLU A 1 119 ? 7.754 -22.953 5.961 1 58.16 119 GLU A C 1
ATOM 912 O O . GLU A 1 119 ? 7.992 -22.125 6.836 1 58.16 119 GLU A O 1
ATOM 917 N N . ASN A 1 120 ? 6.562 -23.453 5.785 1 57.66 120 ASN A N 1
ATOM 918 C CA . ASN A 1 120 ? 5.496 -23.234 6.754 1 57.66 120 ASN A CA 1
ATOM 919 C C . ASN A 1 120 ? 5.867 -23.781 8.133 1 57.66 120 ASN A C 1
ATOM 921 O O . ASN A 1 120 ? 5.398 -23.266 9.148 1 57.66 120 ASN A O 1
ATOM 925 N N . VAL A 1 121 ? 6.742 -24.719 8.117 1 48.56 121 VAL A N 1
ATOM 926 C CA . VAL A 1 121 ? 7.164 -25.312 9.375 1 48.56 121 VAL A CA 1
ATOM 927 C C . VAL A 1 121 ? 8.172 -24.406 10.07 1 48.56 121 VAL A C 1
ATOM 929 O O . VAL A 1 121 ? 8.242 -24.375 11.305 1 48.56 121 VAL A O 1
ATOM 932 N N . THR A 1 122 ? 8.953 -23.781 9.445 1 45.53 122 THR A N 1
ATOM 933 C CA . THR A 1 122 ? 10 -23.016 10.109 1 45.53 122 THR A CA 1
ATOM 934 C C . THR A 1 122 ? 9.469 -21.656 10.547 1 45.53 122 THR A C 1
ATOM 936 O O . THR A 1 122 ? 10.023 -21.031 11.453 1 45.53 122 THR A O 1
ATOM 939 N N . SER A 1 123 ? 8.531 -21.094 9.844 1 44.16 123 SER A N 1
ATOM 940 C CA . SER A 1 123 ? 8.023 -19.781 10.258 1 44.16 123 SER A CA 1
ATOM 941 C C . SER A 1 123 ? 6.961 -19.922 11.344 1 44.16 123 SER A C 1
ATOM 943 O O . SER A 1 123 ? 6.441 -18.922 11.844 1 44.16 123 SER A O 1
ATOM 945 N N . ALA A 1 124 ? 6.375 -20.969 11.617 1 36.94 124 ALA A N 1
ATOM 946 C CA . ALA A 1 124 ? 5.539 -21.141 12.797 1 36.94 124 ALA A CA 1
ATOM 947 C C . ALA A 1 124 ? 6.387 -21.203 14.062 1 36.94 124 ALA A C 1
ATOM 949 O O . ALA A 1 124 ? 7.512 -21.703 14.047 1 36.94 124 ALA A O 1
ATOM 950 N N . MET B 1 1 ? -6.707 -18.641 4.23 1 86.81 1 MET B N 1
ATOM 951 C CA . MET B 1 1 ? -6.926 -17.188 4.191 1 86.81 1 MET B CA 1
ATOM 952 C C . MET B 1 1 ? -5.629 -16.453 3.895 1 86.81 1 MET B C 1
ATOM 954 O O . MET B 1 1 ? -4.551 -16.891 4.297 1 86.81 1 MET B O 1
ATOM 958 N N . SER B 1 2 ? -5.711 -15.445 3.115 1 96.56 2 SER B N 1
ATOM 959 C CA . SER B 1 2 ? -4.535 -14.68 2.719 1 96.56 2 SER B CA 1
ATOM 960 C C . SER B 1 2 ? -4.078 -13.75 3.836 1 96.56 2 SER B C 1
ATOM 962 O O . SER B 1 2 ? -4.887 -13.328 4.668 1 96.56 2 SER B O 1
ATOM 964 N N . ARG B 1 3 ? -2.801 -13.477 3.873 1 97.75 3 ARG B N 1
ATOM 965 C CA . ARG B 1 3 ? -2.205 -12.555 4.832 1 97.75 3 ARG B CA 1
ATOM 966 C C . ARG B 1 3 ? -1.289 -11.555 4.133 1 97.75 3 ARG B C 1
ATOM 968 O O . ARG B 1 3 ? -0.47 -11.938 3.295 1 97.75 3 ARG B O 1
ATOM 975 N N . LEU B 1 4 ? -1.47 -10.266 4.488 1 98.56 4 LEU B N 1
ATOM 976 C CA . LEU B 1 4 ? -0.546 -9.273 3.945 1 98.56 4 LEU B CA 1
ATOM 977 C C . LEU B 1 4 ? 0.88 -9.555 4.406 1 98.56 4 LEU B C 1
ATOM 979 O O . LEU B 1 4 ? 1.147 -9.609 5.609 1 98.56 4 LEU B O 1
ATOM 983 N N . ARG B 1 5 ? 1.718 -9.734 3.496 1 98.12 5 ARG B N 1
ATOM 984 C CA . ARG B 1 5 ? 3.094 -10.133 3.775 1 98.12 5 ARG B CA 1
ATOM 985 C C . ARG B 1 5 ? 4.004 -8.914 3.883 1 98.12 5 ARG B C 1
ATOM 987 O O . ARG B 1 5 ? 4.781 -8.789 4.832 1 98.12 5 ARG B O 1
ATOM 994 N N . GLN B 1 6 ? 3.912 -8.055 2.906 1 98.56 6 GLN B N 1
ATOM 995 C CA . GLN B 1 6 ? 4.762 -6.871 2.816 1 98.56 6 GLN B CA 1
ATOM 996 C C . GLN B 1 6 ? 4.199 -5.867 1.814 1 98.56 6 GLN B C 1
ATOM 998 O O . GLN B 1 6 ? 3.363 -6.219 0.979 1 98.56 6 GLN B O 1
ATOM 1003 N N . LEU B 1 7 ? 4.598 -4.625 1.971 1 98.81 7 LEU B N 1
ATOM 1004 C CA . LEU B 1 7 ? 4.445 -3.594 0.951 1 98.81 7 LEU B CA 1
ATOM 1005 C C . LEU B 1 7 ? 5.73 -3.428 0.146 1 98.81 7 LEU B C 1
ATOM 1007 O O . LEU B 1 7 ? 6.824 -3.402 0.714 1 98.81 7 LEU B O 1
ATOM 1011 N N . MET B 1 8 ? 5.586 -3.344 -1.173 1 98.88 8 MET B N 1
ATOM 1012 C CA . MET B 1 8 ? 6.77 -3.176 -2.014 1 98.88 8 MET B CA 1
ATOM 1013 C C . MET B 1 8 ? 6.648 -1.926 -2.879 1 98.88 8 MET B C 1
ATOM 1015 O O . MET B 1 8 ? 5.715 -1.806 -3.676 1 98.88 8 MET B O 1
ATOM 1019 N N . VAL B 1 9 ? 7.566 -1.061 -2.711 1 98.81 9 VAL B N 1
ATOM 1020 C CA . VAL B 1 9 ? 7.691 0.131 -3.543 1 98.81 9 VAL B CA 1
ATOM 1021 C C . VAL B 1 9 ? 8.875 -0.025 -4.492 1 98.81 9 VAL B C 1
ATOM 1023 O O . VAL B 1 9 ? 9.969 -0.412 -4.074 1 98.81 9 VAL B O 1
ATOM 1026 N N . LEU B 1 10 ? 8.648 0.229 -5.742 1 98.75 10 LEU B N 1
ATOM 1027 C CA . LEU B 1 10 ? 9.727 0.251 -6.727 1 98.75 10 LEU B CA 1
ATOM 1028 C C . LEU B 1 10 ? 10.242 1.67 -6.93 1 98.75 10 LEU B C 1
ATOM 1030 O O . LEU B 1 10 ? 9.461 2.602 -7.121 1 98.75 10 LEU B O 1
ATOM 1034 N N . SER B 1 11 ? 11.484 1.805 -6.859 1 98.38 11 SER B N 1
ATOM 1035 C CA . SER B 1 11 ? 12.102 3.129 -6.922 1 98.38 11 SER B CA 1
ATOM 1036 C C . SER B 1 11 ? 13.266 3.15 -7.898 1 98.38 11 SER B C 1
ATOM 1038 O O . SER B 1 11 ? 14.016 2.174 -8.008 1 98.38 11 SER B O 1
ATOM 1040 N N . ARG B 1 12 ? 13.492 4.258 -8.562 1 97.5 12 ARG B N 1
ATOM 1041 C CA . ARG B 1 12 ? 14.641 4.43 -9.445 1 97.5 12 ARG B CA 1
ATOM 1042 C C . ARG B 1 12 ? 15.828 5.027 -8.695 1 97.5 12 ARG B C 1
ATOM 1044 O O . ARG B 1 12 ? 16.938 5.07 -9.211 1 97.5 12 ARG B O 1
ATOM 1051 N N . ASP B 1 13 ? 15.625 5.504 -7.559 1 97.56 13 ASP B N 1
ATOM 1052 C CA . ASP B 1 13 ? 16.641 6.129 -6.715 1 97.56 13 ASP B CA 1
ATOM 1053 C C . ASP B 1 13 ? 16.516 5.652 -5.27 1 97.56 13 ASP B C 1
ATOM 1055 O O . ASP B 1 13 ? 15.922 6.332 -4.434 1 97.56 13 ASP B O 1
ATOM 1059 N N . LEU B 1 14 ? 17.172 4.574 -5 1 98.19 14 LEU B N 1
ATOM 1060 C CA . LEU B 1 14 ? 17.031 3.898 -3.713 1 98.19 14 LEU B CA 1
ATOM 1061 C C . LEU B 1 14 ? 17.547 4.785 -2.578 1 98.19 14 LEU B C 1
ATOM 1063 O O . LEU B 1 14 ? 16.953 4.812 -1.497 1 98.19 14 LEU B O 1
ATOM 1067 N N . ALA B 1 15 ? 18.641 5.434 -2.787 1 98.06 15 ALA B N 1
ATOM 1068 C CA . ALA B 1 15 ? 19.203 6.285 -1.75 1 98.06 15 ALA B CA 1
ATOM 1069 C C . ALA B 1 15 ? 18.234 7.383 -1.337 1 98.06 15 ALA B C 1
ATOM 1071 O O . ALA B 1 15 ? 18.031 7.625 -0.145 1 98.06 15 ALA B O 1
ATOM 1072 N N . ARG B 1 16 ? 17.672 8.016 -2.332 1 98.12 16 ARG B N 1
ATOM 1073 C CA . ARG B 1 16 ? 16.703 9.07 -2.074 1 98.12 16 ARG B CA 1
ATOM 1074 C C . ARG B 1 16 ? 15.469 8.516 -1.358 1 98.12 16 ARG B C 1
ATOM 1076 O O . ARG B 1 16 ? 14.961 9.133 -0.416 1 98.12 16 ARG B O 1
ATOM 1083 N N . SER B 1 17 ? 14.938 7.391 -1.802 1 98.31 17 SER B N 1
ATOM 1084 C CA . SER B 1 17 ? 13.789 6.754 -1.171 1 98.31 17 SER B CA 1
ATOM 1085 C C . SER B 1 17 ? 14.086 6.371 0.273 1 98.31 17 SER B C 1
ATOM 1087 O O . SER B 1 17 ? 13.289 6.633 1.173 1 98.31 17 SER B O 1
ATOM 1089 N N . LYS B 1 18 ? 15.219 5.801 0.462 1 98.19 18 LYS B N 1
ATOM 1090 C CA . LYS B 1 18 ? 15.617 5.402 1.809 1 98.19 18 LYS B CA 1
ATOM 1091 C C . LYS B 1 18 ? 15.617 6.594 2.76 1 98.19 18 LYS B C 1
ATOM 1093 O O . LYS B 1 18 ? 15.117 6.496 3.883 1 98.19 18 LYS B O 1
ATOM 1098 N N . GLN B 1 19 ? 16.188 7.668 2.32 1 98.31 19 GLN B N 1
ATOM 1099 C CA . GLN B 1 19 ? 16.266 8.867 3.146 1 98.31 19 GLN B CA 1
ATOM 1100 C C . GLN B 1 19 ? 14.867 9.359 3.512 1 98.31 19 GLN B C 1
ATOM 1102 O O . GLN B 1 19 ? 14.617 9.742 4.656 1 98.31 19 GLN B O 1
ATOM 1107 N N . PHE B 1 20 ? 13.977 9.32 2.557 1 98.75 20 PHE B N 1
ATOM 1108 C CA . PHE B 1 20 ? 12.609 9.773 2.777 1 98.75 20 PHE B CA 1
ATOM 1109 C C . PHE B 1 20 ? 11.938 8.953 3.871 1 98.75 20 PHE B C 1
ATOM 1111 O O . PHE B 1 20 ? 11.359 9.508 4.805 1 98.75 20 PHE B O 1
ATOM 1118 N N . TYR B 1 21 ? 11.984 7.668 3.785 1 98.69 21 TYR B N 1
ATOM 1119 C CA . TYR B 1 21 ? 11.25 6.816 4.715 1 98.69 21 TYR B CA 1
ATOM 1120 C C . TYR B 1 21 ? 11.961 6.738 6.059 1 98.69 21 TYR B C 1
ATOM 1122 O O . TYR B 1 21 ? 11.32 6.688 7.109 1 98.69 21 TYR B O 1
ATOM 1130 N N . GLN B 1 22 ? 13.289 6.727 6.035 1 98.25 22 GLN B N 1
ATOM 1131 C CA . GLN B 1 22 ? 14.055 6.605 7.273 1 98.25 22 GLN B CA 1
ATOM 1132 C C . GLN B 1 22 ? 14.086 7.93 8.031 1 98.25 22 GLN B C 1
ATOM 1134 O O . GLN B 1 22 ? 13.672 8 9.188 1 98.25 22 GLN B O 1
ATOM 1139 N N . GLU B 1 23 ? 14.586 8.961 7.402 1 97.75 23 GLU B N 1
ATOM 1140 C CA . GLU B 1 23 ? 14.742 10.258 8.055 1 97.75 23 GLU B CA 1
ATOM 1141 C C . GLU B 1 23 ? 13.438 11.047 8.031 1 97.75 23 GLU B C 1
ATOM 1143 O O . GLU B 1 23 ? 13.117 11.766 8.984 1 97.75 23 GLU B O 1
ATOM 1148 N N . GLY B 1 24 ? 12.742 10.984 6.93 1 98.06 24 GLY B N 1
ATOM 1149 C CA . GLY B 1 24 ? 11.508 11.742 6.777 1 98.06 24 GLY B CA 1
ATOM 1150 C C . GLY B 1 24 ? 10.375 11.219 7.641 1 98.06 24 GLY B C 1
ATOM 1151 O O . GLY B 1 24 ? 9.859 11.93 8.5 1 98.06 24 GLY B O 1
ATOM 1152 N N . LEU B 1 25 ? 10.078 9.922 7.441 1 98.25 25 LEU B N 1
ATOM 1153 C CA . LEU B 1 25 ? 8.969 9.32 8.172 1 98.25 25 LEU B CA 1
ATOM 1154 C C . LEU B 1 25 ? 9.445 8.75 9.508 1 98.25 25 LEU B C 1
ATOM 1156 O O . LEU B 1 25 ? 8.633 8.406 10.367 1 98.25 25 LEU B O 1
ATOM 1160 N N . GLY B 1 26 ? 10.727 8.617 9.625 1 97.81 26 GLY B N 1
ATOM 1161 C CA . GLY B 1 26 ? 11.273 8.125 10.883 1 97.81 26 GLY B CA 1
ATOM 1162 C C . GLY B 1 26 ? 11.156 6.617 11.023 1 97.81 26 GLY B C 1
ATOM 1163 O O . GLY B 1 26 ? 11.133 6.098 12.141 1 97.81 26 GLY B O 1
ATOM 1164 N N . LEU B 1 27 ? 11.031 5.871 9.969 1 98.38 27 LEU B N 1
ATOM 1165 C CA . LEU B 1 27 ? 10.93 4.418 10.047 1 98.38 27 LEU B CA 1
ATOM 1166 C C . LEU B 1 27 ? 12.297 3.795 10.312 1 98.38 27 LEU B C 1
ATOM 1168 O O . LEU B 1 27 ? 13.312 4.254 9.773 1 98.38 27 LEU B O 1
ATOM 1172 N N . LYS B 1 28 ? 12.266 2.803 11.094 1 98.38 28 LYS B N 1
ATOM 1173 C CA . LYS B 1 28 ? 13.5 2.072 11.359 1 98.38 28 LYS B CA 1
ATOM 1174 C C . LYS B 1 28 ? 13.883 1.184 10.18 1 98.38 28 LYS B C 1
ATOM 1176 O O . LYS B 1 28 ? 13.062 0.405 9.695 1 98.38 28 LYS B O 1
ATOM 1181 N N . LEU B 1 29 ? 15.109 1.271 9.758 1 98.31 29 LEU B N 1
ATOM 1182 C CA . LEU B 1 29 ? 15.664 0.406 8.727 1 98.31 29 LEU B CA 1
ATOM 1183 C C . LEU B 1 29 ? 16.016 -0.965 9.289 1 98.31 29 LEU B C 1
ATOM 1185 O O . LEU B 1 29 ? 16.766 -1.067 10.258 1 98.31 29 LEU B O 1
ATOM 1189 N N . LEU B 1 30 ? 15.492 -1.983 8.695 1 98.38 30 LEU B N 1
ATOM 1190 C CA . LEU B 1 30 ? 15.711 -3.342 9.18 1 98.38 30 LEU B CA 1
ATOM 1191 C C . LEU B 1 30 ? 16.859 -4.008 8.43 1 98.38 30 LEU B C 1
ATOM 1193 O O . LEU B 1 30 ? 17.688 -4.691 9.031 1 98.38 30 LEU B O 1
ATOM 1197 N N . ARG B 1 31 ? 16.797 -3.975 7.129 1 98 31 ARG B N 1
ATOM 1198 C CA . ARG B 1 31 ? 17.781 -4.547 6.215 1 98 31 ARG B CA 1
ATOM 1199 C C . ARG B 1 31 ? 17.969 -3.654 4.992 1 98 31 ARG B C 1
ATOM 1201 O O . ARG B 1 31 ? 17.047 -2.953 4.578 1 98 31 ARG B O 1
ATOM 1208 N N . SER B 1 32 ? 19.203 -3.674 4.477 1 97.69 32 SER B N 1
ATOM 1209 C CA . SER B 1 32 ? 19.469 -2.889 3.277 1 97.69 32 SER B CA 1
ATOM 1210 C C . SER B 1 32 ? 20.594 -3.508 2.447 1 97.69 32 SER B C 1
ATOM 1212 O O . SER B 1 32 ? 21.484 -4.152 2.99 1 97.69 32 SER B O 1
ATOM 1214 N N . SER B 1 33 ? 20.469 -3.375 1.241 1 98.25 33 SER B N 1
ATOM 1215 C CA . SER B 1 33 ? 21.5 -3.68 0.25 1 98.25 33 SER B CA 1
ATOM 1216 C C . SER B 1 33 ? 21.594 -2.578 -0.801 1 98.25 33 SER B C 1
ATOM 1218 O O . SER B 1 33 ? 21.047 -1.494 -0.625 1 98.25 33 SER B O 1
ATOM 1220 N N . ASP B 1 34 ? 22.391 -2.881 -1.816 1 97.56 34 ASP B N 1
ATOM 1221 C CA . ASP B 1 34 ? 22.562 -1.895 -2.881 1 97.56 34 ASP B CA 1
ATOM 1222 C C . ASP B 1 34 ? 21.266 -1.729 -3.68 1 97.56 34 ASP B C 1
ATOM 1224 O O . ASP B 1 34 ? 21.078 -0.72 -4.363 1 97.56 34 ASP B O 1
ATOM 1228 N N . THR B 1 35 ? 20.391 -2.701 -3.633 1 98.31 35 THR B N 1
ATOM 1229 C CA . THR B 1 35 ? 19.219 -2.65 -4.508 1 98.31 35 THR B CA 1
ATOM 1230 C C . THR B 1 35 ? 17.938 -2.832 -3.707 1 98.31 35 THR B C 1
ATOM 1232 O O . THR B 1 35 ? 16.875 -3.066 -4.281 1 98.31 35 THR B O 1
ATOM 1235 N N . TYR B 1 36 ? 18.109 -2.764 -2.402 1 98.56 36 TYR B N 1
ATOM 1236 C CA . TYR B 1 36 ? 16.938 -3.111 -1.594 1 98.56 36 TYR B CA 1
ATOM 1237 C C . TYR B 1 36 ? 17.016 -2.467 -0.215 1 98.56 36 TYR B C 1
ATOM 1239 O O . TYR B 1 36 ? 18.109 -2.32 0.343 1 98.56 36 TYR B O 1
ATOM 1247 N N . ALA B 1 37 ? 15.898 -2.076 0.382 1 98.81 37 ALA B N 1
ATOM 1248 C CA . ALA B 1 37 ? 15.766 -1.605 1.758 1 98.81 37 ALA B CA 1
ATOM 1249 C C . ALA B 1 37 ? 14.453 -2.076 2.375 1 98.81 37 ALA B C 1
ATOM 1251 O O . ALA B 1 37 ? 13.414 -2.072 1.712 1 98.81 37 ALA B O 1
ATOM 1252 N N . GLU B 1 38 ? 14.484 -2.5 3.59 1 98.88 38 GLU B N 1
ATOM 1253 C CA . GLU B 1 38 ? 13.32 -2.953 4.344 1 98.88 38 GLU B CA 1
ATOM 1254 C C . GLU B 1 38 ? 13.141 -2.139 5.621 1 98.88 38 GLU B C 1
ATOM 1256 O O . GLU B 1 38 ? 14.078 -1.984 6.402 1 98.88 38 GLU B O 1
ATOM 1261 N N . PHE B 1 39 ? 11.914 -1.682 5.844 1 98.81 39 PHE B N 1
ATOM 1262 C CA . PHE B 1 39 ? 11.641 -0.815 6.984 1 98.81 39 PHE B CA 1
ATOM 1263 C C . PHE B 1 39 ? 10.609 -1.447 7.906 1 98.81 39 PHE B C 1
ATOM 1265 O O . PHE B 1 39 ? 9.68 -2.119 7.449 1 98.81 39 PHE B O 1
ATOM 1272 N N . ASP B 1 40 ? 10.758 -1.192 9.172 1 98.44 40 ASP B N 1
ATOM 1273 C CA . ASP B 1 40 ? 9.758 -1.521 10.188 1 98.44 40 ASP B CA 1
ATOM 1274 C C . ASP B 1 40 ? 8.633 -0.49 10.203 1 98.44 40 ASP B C 1
ATOM 1276 O O . ASP B 1 40 ? 8.859 0.679 10.523 1 98.44 40 ASP B O 1
ATOM 1280 N N . THR B 1 41 ? 7.465 -0.916 9.898 1 97.62 41 THR B N 1
ATOM 1281 C CA . THR B 1 41 ? 6.336 0.006 9.859 1 97.62 41 THR B CA 1
ATOM 1282 C C . THR B 1 41 ? 5.672 0.114 11.227 1 97.62 41 THR B C 1
ATOM 1284 O O . THR B 1 41 ? 4.637 0.764 11.375 1 97.62 41 THR B O 1
ATOM 1287 N N . GLN B 1 42 ? 6.176 -0.631 12.211 1 95.25 42 GLN B N 1
ATOM 1288 C CA . GLN B 1 42 ? 5.652 -0.705 13.57 1 95.25 42 GLN B CA 1
ATOM 1289 C C . GLN B 1 42 ? 4.219 -1.228 13.578 1 95.25 42 GLN B C 1
ATOM 1291 O O . GLN B 1 42 ? 3.428 -0.862 14.453 1 95.25 42 GLN B O 1
ATOM 1296 N N . ALA B 1 43 ? 3.867 -1.988 12.57 1 95 43 ALA B N 1
ATOM 1297 C CA . ALA B 1 43 ? 2.502 -2.496 12.453 1 95 43 ALA B CA 1
ATOM 1298 C C . ALA B 1 43 ? 2.496 -3.965 12.039 1 95 43 ALA B C 1
ATOM 1300 O O . ALA B 1 43 ? 1.455 -4.504 11.656 1 95 43 ALA B O 1
ATOM 1301 N N . GLY B 1 44 ? 3.625 -4.555 12.039 1 93.69 44 GLY B N 1
ATOM 1302 C CA . GLY B 1 44 ? 3.703 -5.988 11.797 1 93.69 44 GLY B CA 1
ATOM 1303 C C . GLY B 1 44 ? 3.979 -6.336 10.352 1 93.69 44 GLY B C 1
ATOM 1304 O O . GLY B 1 44 ? 4.16 -7.508 10.008 1 93.69 44 GLY B O 1
ATOM 1305 N N . VAL B 1 45 ? 3.924 -5.418 9.453 1 96.81 45 VAL B N 1
ATOM 1306 C CA . VAL B 1 45 ? 4.184 -5.621 8.031 1 96.81 45 VAL B CA 1
ATOM 1307 C C . VAL B 1 45 ? 5.344 -4.73 7.582 1 96.81 45 VAL B C 1
ATOM 1309 O O . VAL B 1 45 ? 5.352 -3.529 7.859 1 96.81 45 VAL B O 1
ATOM 1312 N N . PRO B 1 46 ? 6.301 -5.309 6.91 1 98.44 46 PRO B N 1
ATOM 1313 C CA . PRO B 1 46 ? 7.402 -4.445 6.473 1 98.44 46 PRO B CA 1
ATOM 1314 C C . PRO B 1 46 ? 7.062 -3.645 5.215 1 98.44 46 PRO B C 1
ATOM 1316 O O . PRO B 1 46 ? 6.238 -4.082 4.406 1 98.44 46 PRO B O 1
ATOM 1319 N N . LEU B 1 47 ? 7.625 -2.467 5.09 1 98.81 47 LEU B N 1
ATOM 1320 C CA . LEU B 1 47 ? 7.703 -1.698 3.852 1 98.81 47 LEU B CA 1
ATOM 1321 C C . LEU B 1 47 ? 9.047 -1.912 3.16 1 98.81 47 LEU B C 1
ATOM 1323 O O . LEU B 1 47 ? 10.094 -1.618 3.734 1 98.81 47 LEU B O 1
ATOM 1327 N N . CYS B 1 48 ? 9 -2.395 1.969 1 98.88 48 CYS B N 1
ATOM 1328 C CA . CYS B 1 48 ? 10.203 -2.688 1.204 1 98.88 48 CYS B CA 1
ATOM 1329 C C . CYS B 1 48 ? 10.328 -1.761 0 1 98.88 48 CYS B C 1
ATOM 1331 O O . CYS B 1 48 ? 9.328 -1.456 -0.657 1 98.88 48 CYS B O 1
ATOM 1333 N N . ILE B 1 49 ? 11.508 -1.318 -0.193 1 98.81 49 ILE B N 1
ATOM 1334 C CA . ILE B 1 49 ? 11.836 -0.549 -1.389 1 98.81 49 ILE B CA 1
ATOM 1335 C C . ILE B 1 49 ? 12.812 -1.336 -2.258 1 98.81 49 ILE B C 1
ATOM 1337 O O . ILE B 1 49 ? 13.859 -1.785 -1.776 1 98.81 49 ILE B O 1
ATOM 1341 N N . LYS B 1 50 ? 12.5 -1.531 -3.469 1 98.69 50 LYS B N 1
ATOM 1342 C CA . LYS B 1 50 ? 13.359 -2.23 -4.422 1 98.69 50 LYS B CA 1
ATOM 1343 C C . LYS B 1 50 ? 13.773 -1.31 -5.566 1 98.69 50 LYS B C 1
ATOM 1345 O O . LYS B 1 50 ? 12.938 -0.626 -6.156 1 98.69 50 LYS B O 1
ATOM 1350 N N . LEU B 1 51 ? 15.039 -1.346 -5.859 1 98.56 51 LEU B N 1
ATOM 1351 C CA . LEU B 1 51 ? 15.562 -0.583 -6.988 1 98.56 51 LEU B CA 1
ATOM 1352 C C . LEU B 1 51 ? 15.062 -1.161 -8.312 1 98.56 51 LEU B C 1
ATOM 1354 O O . LEU B 1 51 ? 15.141 -2.373 -8.531 1 98.56 51 LEU B O 1
ATOM 1358 N N . ALA B 1 52 ? 14.469 -0.328 -9.094 1 97.75 52 ALA B N 1
ATOM 1359 C CA . ALA B 1 52 ? 14.039 -0.686 -10.445 1 97.75 52 ALA B CA 1
ATOM 1360 C C . ALA B 1 52 ? 14.484 0.366 -11.453 1 97.75 52 ALA B C 1
ATOM 1362 O O . ALA B 1 52 ? 14.422 1.566 -11.18 1 97.75 52 ALA B O 1
ATOM 1363 N N . GLN B 1 53 ? 14.922 -0.041 -12.641 1 92.06 53 GLN B N 1
ATOM 1364 C CA . GLN B 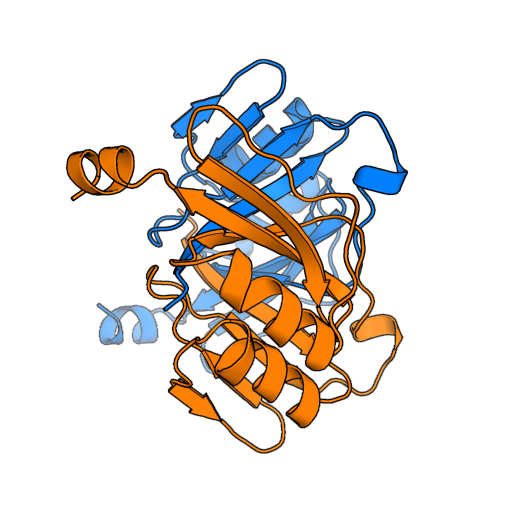1 53 ? 15.508 0.882 -13.609 1 92.06 53 GLN B CA 1
ATOM 1365 C C . GLN B 1 53 ? 14.445 1.423 -14.562 1 92.06 53 GLN B C 1
ATOM 1367 O O . GLN B 1 53 ? 14.57 2.539 -15.07 1 92.06 53 GLN B O 1
ATOM 1372 N N . SER B 1 54 ? 13.461 0.713 -14.766 1 94.06 54 SER B N 1
ATOM 1373 C CA . SER B 1 54 ? 12.422 1.092 -15.711 1 94.06 54 SER B CA 1
ATOM 1374 C C . SER B 1 54 ? 11.484 2.135 -15.117 1 94.06 54 SER B C 1
ATOM 1376 O O . SER B 1 54 ? 10.953 1.947 -14.016 1 94.06 54 SER B O 1
ATOM 1378 N N . GLU B 1 55 ? 11.211 3.223 -15.891 1 92.81 55 GLU B N 1
ATOM 1379 C CA . GLU B 1 55 ? 10.242 4.23 -15.461 1 92.81 55 GLU B CA 1
ATOM 1380 C C . GLU B 1 55 ? 8.844 3.641 -15.336 1 92.81 55 GLU B C 1
ATOM 1382 O O . GLU B 1 55 ? 8.094 3.99 -14.422 1 92.81 55 GLU B O 1
ATOM 1387 N N . ALA B 1 56 ? 8.586 2.824 -16.234 1 95.31 56 ALA B N 1
ATOM 1388 C CA . ALA B 1 56 ? 7.273 2.191 -16.234 1 95.31 56 ALA B CA 1
ATOM 1389 C C . ALA B 1 56 ? 7.055 1.375 -14.969 1 95.31 56 ALA B C 1
ATOM 1391 O O . ALA B 1 56 ? 5.969 1.399 -14.383 1 95.31 56 ALA B O 1
ATOM 1392 N N . ALA B 1 57 ? 8.055 0.701 -14.508 1 96.38 57 ALA B N 1
ATOM 1393 C CA . ALA B 1 57 ? 7.973 -0.13 -13.312 1 96.38 57 ALA B CA 1
ATOM 1394 C C . ALA B 1 57 ? 7.773 0.724 -12.062 1 96.38 57 ALA B C 1
ATOM 1396 O O . ALA B 1 57 ? 7.223 0.256 -11.062 1 96.38 57 ALA B O 1
ATOM 1397 N N . CYS B 1 58 ? 8.164 1.963 -12.148 1 98 58 CYS B N 1
ATOM 1398 C CA . CYS B 1 58 ? 8.117 2.832 -10.984 1 98 58 CYS B CA 1
ATOM 1399 C C . CYS B 1 58 ? 6.938 3.791 -11.055 1 98 58 CYS B C 1
ATOM 1401 O O . CYS B 1 58 ? 6.844 4.727 -10.266 1 98 58 CYS B O 1
ATOM 1403 N N . SER B 1 59 ? 6.102 3.566 -12.023 1 98.12 59 SER B N 1
ATOM 1404 C CA . SER B 1 59 ? 4.926 4.426 -12.141 1 98.12 59 SER B CA 1
ATOM 1405 C C . SER B 1 59 ? 3.988 4.25 -10.953 1 98.12 59 SER B C 1
ATOM 1407 O O . SER B 1 59 ? 3.807 3.137 -10.461 1 98.12 59 SER B O 1
ATOM 1409 N N . SER B 1 60 ? 3.496 5.363 -10.5 1 97.56 60 SER B N 1
ATOM 1410 C CA . SER B 1 60 ? 2.504 5.371 -9.43 1 97.56 60 SER B CA 1
ATOM 1411 C C . SER B 1 60 ? 1.266 6.168 -9.828 1 97.56 60 SER B C 1
ATOM 1413 O O . SER B 1 60 ? 1.321 6.996 -10.742 1 97.56 60 SER B O 1
ATOM 1415 N N . GLY B 1 61 ? 0.157 5.781 -9.273 1 97.69 61 GLY B N 1
ATOM 1416 C CA . GLY B 1 61 ? -1.059 6.566 -9.406 1 97.69 61 GLY B CA 1
ATOM 1417 C C . GLY B 1 61 ? -1.45 7.281 -8.125 1 97.69 61 GLY B C 1
ATOM 1418 O O . GLY B 1 61 ? -0.599 7.566 -7.281 1 97.69 61 GLY B O 1
ATOM 1419 N N . TYR B 1 62 ? -2.699 7.688 -8.125 1 98.31 62 TYR B N 1
ATOM 1420 C CA . TYR B 1 62 ? -3.229 8.359 -6.941 1 98.31 62 TYR B CA 1
ATOM 1421 C C . TYR B 1 62 ? -3.617 7.352 -5.867 1 98.31 62 TYR B C 1
ATOM 1423 O O . TYR B 1 62 ? -3.609 7.672 -4.676 1 98.31 62 TYR B O 1
ATOM 1431 N N . SER B 1 63 ? -3.947 6.152 -6.262 1 98.44 63 SER B N 1
ATOM 1432 C CA . SER B 1 63 ? -4.297 5 -5.441 1 98.44 63 SER B CA 1
ATOM 1433 C C . SER B 1 63 ? -3.328 3.844 -5.668 1 98.44 63 SER B C 1
ATOM 1435 O O . SER B 1 63 ? -2.926 3.58 -6.801 1 98.44 63 SER B O 1
ATOM 1437 N N . PRO B 1 64 ? -2.912 3.152 -4.496 1 98.56 64 PRO B N 1
ATOM 1438 C CA . PRO B 1 64 ? -3.355 3.234 -3.102 1 98.56 64 PRO B CA 1
ATOM 1439 C C . PRO B 1 64 ? -2.557 4.254 -2.291 1 98.56 64 PRO B C 1
ATOM 1441 O O . PRO B 1 64 ? -1.507 4.719 -2.738 1 98.56 64 PRO B O 1
ATOM 1444 N N . PHE B 1 65 ? -3.146 4.613 -1.097 1 98.75 65 PHE B N 1
ATOM 1445 C CA . PHE B 1 65 ? -2.457 5.395 -0.078 1 98.75 65 PHE B CA 1
ATOM 1446 C C . PHE B 1 65 ? -1.85 4.484 0.983 1 98.75 65 PHE B C 1
ATOM 1448 O O . PHE B 1 65 ? -2.496 3.537 1.439 1 98.75 65 PHE B O 1
ATOM 1455 N N . LEU B 1 66 ? -0.638 4.773 1.318 1 98.88 66 LEU B N 1
ATOM 1456 C CA . LEU B 1 66 ? -0.078 4.277 2.57 1 98.88 66 LEU B CA 1
ATOM 1457 C C . LEU B 1 66 ? -0.234 5.309 3.684 1 98.88 66 LEU B C 1
ATOM 1459 O O . LEU B 1 66 ? 0.457 6.328 3.691 1 98.88 66 LEU B O 1
ATOM 1463 N N . ASN B 1 67 ? -1.085 5.023 4.664 1 98.88 67 ASN B N 1
ATOM 1464 C CA . ASN B 1 67 ? -1.378 5.996 5.711 1 98.88 67 ASN B CA 1
ATOM 1465 C C . ASN B 1 67 ? -0.608 5.691 6.992 1 98.88 67 ASN B C 1
ATOM 1467 O O . ASN B 1 67 ? -0.612 4.555 7.465 1 98.88 67 ASN B O 1
ATOM 1471 N N . PHE B 1 68 ? -0.077 6.723 7.566 1 98.81 68 PHE B N 1
ATOM 1472 C CA . PHE B 1 68 ? 0.742 6.562 8.766 1 98.81 68 PHE B CA 1
ATOM 1473 C C . PHE B 1 68 ? 0.219 7.434 9.898 1 98.81 68 PHE B C 1
ATOM 1475 O O . PHE B 1 68 ? -0.202 8.57 9.672 1 98.81 68 PHE B O 1
ATOM 1482 N N . ASP B 1 69 ? 0.282 6.852 11.062 1 98.12 69 ASP B N 1
ATOM 1483 C CA . ASP B 1 69 ? 0.245 7.68 12.266 1 98.12 69 ASP B CA 1
ATOM 1484 C C . ASP B 1 69 ? 1.599 8.336 12.523 1 98.12 69 ASP B C 1
ATOM 1486 O O . ASP B 1 69 ? 2.641 7.684 12.43 1 98.12 69 ASP B O 1
ATOM 1490 N N . ILE B 1 70 ? 1.553 9.562 12.805 1 97.5 70 ILE B N 1
ATOM 1491 C CA . ILE B 1 70 ? 2.795 10.25 13.133 1 97.5 70 ILE B CA 1
ATOM 1492 C C . ILE B 1 70 ? 2.613 11.047 14.422 1 97.5 70 ILE B C 1
ATOM 1494 O O . ILE B 1 70 ? 1.492 11.414 14.781 1 97.5 70 ILE B O 1
ATOM 1498 N N . PRO B 1 71 ? 3.662 11.336 15.133 1 94.81 71 PRO B N 1
ATOM 1499 C CA . PRO B 1 71 ? 3.537 12 16.438 1 94.81 71 PRO B CA 1
ATOM 1500 C C . PRO B 1 71 ? 3.309 13.508 16.297 1 94.81 71 PRO B C 1
ATOM 1502 O O . PRO B 1 71 ? 2.662 14.109 17.156 1 94.81 71 PRO B O 1
ATOM 1505 N N . ASP B 1 72 ? 3.889 14.172 15.297 1 96 72 ASP B N 1
ATOM 1506 C CA . ASP B 1 72 ? 3.865 15.625 15.156 1 96 72 ASP B CA 1
ATOM 1507 C C . ASP B 1 72 ? 3.898 16.047 13.688 1 96 72 ASP B C 1
ATOM 1509 O O . ASP B 1 72 ? 4.965 16.078 13.07 1 96 72 ASP B O 1
ATOM 1513 N N . LEU B 1 73 ? 2.779 16.484 13.227 1 97.88 73 LEU B N 1
ATOM 1514 C CA . LEU B 1 73 ? 2.635 16.828 11.82 1 97.88 73 LEU B CA 1
ATOM 1515 C C . LEU B 1 73 ? 3.439 18.078 11.484 1 97.88 73 LEU B C 1
ATOM 1517 O O . LEU B 1 73 ? 4.043 18.172 10.414 1 97.88 73 LEU B O 1
ATOM 1521 N N . SER B 1 74 ? 3.504 19 12.359 1 96.5 74 SER B N 1
ATOM 1522 C CA . SER B 1 74 ? 4.172 20.281 12.141 1 96.5 74 SER B CA 1
ATOM 1523 C C . SER B 1 74 ? 5.676 20.094 11.977 1 96.5 74 SER B C 1
ATOM 1525 O O . SER B 1 74 ? 6.328 20.875 11.273 1 96.5 74 SER B O 1
ATOM 1527 N N . ASP B 1 75 ? 6.16 19.109 12.586 1 97.06 75 ASP B N 1
ATOM 1528 C CA . ASP B 1 75 ? 7.578 18.766 12.453 1 97.06 75 ASP B CA 1
ATOM 1529 C C . ASP B 1 75 ? 7.828 17.906 11.219 1 97.06 75 ASP B C 1
ATOM 1531 O O . ASP B 1 75 ? 8.805 18.125 10.492 1 97.06 75 ASP B O 1
ATOM 1535 N N . ALA B 1 76 ? 6.965 17.016 10.953 1 97.81 76 ALA B N 1
ATOM 1536 C CA . ALA B 1 76 ? 7.164 16 9.922 1 97.81 76 ALA B CA 1
ATOM 1537 C C . ALA B 1 76 ? 7.039 16.609 8.523 1 97.81 76 ALA B C 1
ATOM 1539 O O . ALA B 1 76 ? 7.844 16.312 7.641 1 97.81 76 ALA B O 1
ATOM 1540 N N . VAL B 1 77 ? 6.039 17.422 8.289 1 98.25 77 VAL B N 1
ATOM 1541 C CA . VAL B 1 77 ? 5.695 17.875 6.941 1 98.25 77 VAL B CA 1
ATOM 1542 C C . VAL B 1 77 ? 6.867 18.656 6.348 1 98.25 77 VAL B C 1
ATOM 1544 O O . VAL B 1 77 ? 7.355 18.328 5.266 1 98.25 77 VAL B O 1
ATOM 1547 N N . PRO B 1 78 ? 7.418 19.734 7.094 1 98.19 78 PRO B N 1
ATOM 1548 C CA . PRO B 1 78 ? 8.562 20.438 6.508 1 98.19 78 PRO B CA 1
ATOM 1549 C C . PRO B 1 78 ? 9.742 19.5 6.219 1 98.19 78 PRO B C 1
ATOM 1551 O O . PRO B 1 78 ? 10.406 19.641 5.188 1 98.19 78 PRO B O 1
ATOM 1554 N N . ARG B 1 79 ? 9.977 18.578 7.105 1 98.25 79 ARG B N 1
ATOM 1555 C CA . ARG B 1 79 ? 11.062 17.609 6.93 1 98.25 79 ARG B CA 1
ATOM 1556 C C . ARG B 1 79 ? 10.852 16.766 5.684 1 98.25 79 ARG B C 1
ATOM 1558 O O . ARG B 1 79 ? 11.773 16.562 4.895 1 98.25 79 ARG B O 1
ATOM 1565 N N . LEU B 1 80 ? 9.68 16.281 5.477 1 98.62 80 LEU B N 1
ATOM 1566 C CA . LEU B 1 80 ? 9.344 15.445 4.332 1 98.62 80 LEU B CA 1
ATOM 1567 C C . LEU B 1 80 ? 9.438 16.234 3.031 1 98.62 80 LEU B C 1
ATOM 1569 O O . LEU B 1 80 ? 9.906 15.719 2.018 1 98.62 80 LEU B O 1
ATOM 1573 N N . LEU B 1 81 ? 8.992 17.469 3.045 1 98.56 81 LEU B N 1
ATOM 1574 C CA . LEU B 1 81 ? 9.086 18.328 1.867 1 98.56 81 LEU B CA 1
ATOM 1575 C C . LEU B 1 81 ? 10.539 18.594 1.492 1 98.56 81 LEU B C 1
ATOM 1577 O O . LEU B 1 81 ? 10.898 18.562 0.312 1 98.56 81 LEU B O 1
ATOM 1581 N N . MET B 1 82 ? 11.352 18.812 2.471 1 98.44 82 MET B N 1
ATOM 1582 C CA . MET B 1 82 ? 12.773 19.016 2.238 1 98.44 82 MET B CA 1
ATOM 1583 C C . MET B 1 82 ? 13.414 17.797 1.608 1 98.44 82 MET B C 1
ATOM 1585 O O . MET B 1 82 ? 14.398 17.906 0.874 1 98.44 82 MET B O 1
ATOM 1589 N N . LEU B 1 83 ? 12.789 16.688 1.891 1 98.44 83 LEU B N 1
ATOM 1590 C CA . LEU B 1 83 ? 13.336 15.422 1.391 1 98.44 83 LEU B CA 1
ATOM 1591 C C . LEU B 1 83 ? 12.656 15.016 0.089 1 98.44 83 LEU B C 1
ATOM 1593 O O . LEU B 1 83 ? 12.766 13.859 -0.337 1 98.44 83 LEU B O 1
ATOM 1597 N N . GLY B 1 84 ? 11.898 15.898 -0.491 1 98.06 84 GLY B N 1
ATOM 1598 C CA . GLY B 1 84 ? 11.469 15.711 -1.867 1 98.06 84 GLY B CA 1
ATOM 1599 C C . GLY B 1 84 ? 9.992 15.367 -1.987 1 98.06 84 GLY B C 1
ATOM 1600 O O . GLY B 1 84 ? 9.484 15.156 -3.092 1 98.06 84 GLY B O 1
ATOM 1601 N N . ALA B 1 85 ? 9.266 15.281 -0.893 1 98.69 85 ALA B N 1
ATOM 1602 C CA . ALA B 1 85 ? 7.828 15.062 -0.971 1 98.69 85 ALA B CA 1
ATOM 1603 C C . ALA B 1 85 ? 7.117 16.297 -1.536 1 98.69 85 ALA B C 1
ATOM 1605 O O . ALA B 1 85 ? 7.645 17.406 -1.473 1 98.69 85 ALA B O 1
ATOM 1606 N N . ILE B 1 86 ? 5.957 16.047 -2.107 1 98.56 86 ILE B N 1
ATOM 1607 C CA . ILE B 1 86 ? 5.113 17.109 -2.623 1 98.56 86 ILE B CA 1
ATOM 1608 C C . ILE B 1 86 ? 3.74 17.062 -1.955 1 98.56 86 ILE B C 1
ATOM 1610 O O . ILE B 1 86 ? 3.088 16.016 -1.949 1 98.56 86 ILE B O 1
ATOM 1614 N N . MET B 1 87 ? 3.307 18.172 -1.457 1 98.62 87 MET B N 1
ATOM 1615 C CA . MET B 1 87 ? 1.997 18.219 -0.812 1 98.62 87 MET B CA 1
ATOM 1616 C C . MET B 1 87 ? 0.885 17.938 -1.815 1 98.62 87 MET B C 1
ATOM 1618 O O . MET B 1 87 ? 0.945 18.391 -2.961 1 98.62 87 MET B O 1
ATOM 1622 N N . ASP B 1 88 ? -0.047 17.219 -1.351 1 98.25 88 ASP B N 1
ATOM 1623 C CA . ASP B 1 88 ? -1.284 17.047 -2.107 1 98.25 88 ASP B CA 1
ATOM 1624 C C . ASP B 1 88 ? -2.451 17.75 -1.408 1 98.25 88 ASP B C 1
ATOM 1626 O O . ASP B 1 88 ? -3.262 17.094 -0.747 1 98.25 88 ASP B O 1
ATOM 1630 N N . GLY B 1 89 ? -2.588 19.031 -1.562 1 97.69 89 GLY B N 1
ATOM 1631 C CA . GLY B 1 89 ? -3.617 19.828 -0.911 1 97.69 89 GLY B CA 1
ATOM 1632 C C . GLY B 1 89 ? -3.197 20.344 0.449 1 97.69 89 GLY B C 1
ATOM 1633 O O . GLY B 1 89 ? -2.066 20.125 0.887 1 97.69 89 GLY B O 1
ATOM 1634 N N . PRO B 1 90 ? -4.082 21.078 1.153 1 97.75 90 PRO B N 1
ATOM 1635 C CA . PRO B 1 90 ? -3.764 21.656 2.459 1 97.75 90 PRO B CA 1
ATOM 1636 C C . PRO B 1 90 ? -3.838 20.641 3.594 1 97.75 90 PRO B C 1
ATOM 1638 O O . PRO B 1 90 ? -4.488 19.594 3.455 1 97.75 90 PRO B O 1
ATOM 1641 N N . ILE B 1 91 ? -3.148 20.969 4.645 1 98.12 91 ILE B N 1
ATOM 1642 C CA . ILE B 1 91 ? -3.354 20.234 5.883 1 98.12 91 ILE B CA 1
ATOM 1643 C C . ILE B 1 91 ? -4.777 20.453 6.391 1 98.12 91 ILE B C 1
ATOM 1645 O O . ILE B 1 91 ? -5.281 21.578 6.363 1 98.12 91 ILE B O 1
ATOM 1649 N N . LYS B 1 92 ? -5.387 19.375 6.84 1 98 92 LYS B N 1
ATOM 1650 C CA . LYS B 1 92 ? -6.738 19.453 7.387 1 98 92 LYS B CA 1
ATOM 1651 C C . LYS B 1 92 ? -6.742 19.156 8.883 1 98 92 LYS B C 1
ATOM 1653 O O . LYS B 1 92 ? -5.898 18.406 9.383 1 98 92 LYS B O 1
ATOM 1658 N N . TYR B 1 93 ? -7.766 19.734 9.562 1 96.5 93 TYR B N 1
ATOM 1659 C CA . TYR B 1 93 ? -7.84 19.641 11.016 1 96.5 93 TYR B CA 1
ATOM 1660 C C . TYR B 1 93 ? -9.203 19.125 11.461 1 96.5 93 TYR B C 1
ATOM 1662 O O . TYR B 1 93 ? -9.961 19.844 12.117 1 96.5 93 TYR B O 1
ATOM 1670 N N . PRO B 1 94 ? -9.43 17.891 11.211 1 95.5 94 PRO B N 1
ATOM 1671 C CA . PRO B 1 94 ? -10.68 17.359 11.75 1 95.5 94 PRO B CA 1
ATOM 1672 C C . PRO B 1 94 ? -10.688 17.312 13.281 1 95.5 94 PRO B C 1
ATOM 1674 O O . PRO B 1 94 ? -9.656 17.531 13.914 1 95.5 94 PRO B O 1
ATOM 1677 N N . ALA B 1 95 ? -11.867 16.984 13.836 1 93.75 95 ALA B N 1
ATOM 1678 C CA . ALA B 1 95 ? -12.094 17.031 15.281 1 93.75 95 ALA B CA 1
ATOM 1679 C C . ALA B 1 95 ? -11.141 16.078 16.016 1 93.75 95 ALA B C 1
ATOM 1681 O O . ALA B 1 95 ? -10.742 16.344 17.141 1 93.75 95 ALA B O 1
ATOM 1682 N N . HIS B 1 96 ? -10.727 15.07 15.336 1 94.25 96 HIS B N 1
ATOM 1683 C CA . HIS B 1 96 ? -10.008 14.008 16.031 1 94.25 96 HIS B CA 1
ATOM 1684 C C . HIS B 1 96 ? -8.5 14.148 15.836 1 94.25 96 HIS B C 1
ATOM 1686 O O . HIS B 1 96 ? -7.727 13.32 16.328 1 94.25 96 HIS B O 1
ATOM 1692 N N . GLY B 1 97 ? -8.055 15.195 15.078 1 96.75 97 GLY B N 1
ATOM 1693 C CA . GLY B 1 97 ? -6.625 15.359 14.883 1 96.75 97 GLY B CA 1
ATOM 1694 C C . GLY B 1 97 ? -6.281 16.188 13.656 1 96.75 97 GLY B C 1
ATOM 1695 O O . GLY B 1 97 ? -7.012 17.125 13.305 1 96.75 97 GLY B O 1
ATOM 1696 N N . LYS B 1 98 ? -5.078 15.961 13.125 1 98.06 98 LYS B N 1
ATOM 1697 C CA . LYS B 1 98 ? -4.586 16.609 11.914 1 98.06 98 LYS B CA 1
ATOM 1698 C C . LYS B 1 98 ? -4.242 15.586 10.836 1 98.06 98 LYS B C 1
ATOM 1700 O O . LYS B 1 98 ? -3.699 14.523 11.133 1 98.06 98 LYS B O 1
ATOM 1705 N N . VAL B 1 99 ? -4.531 15.969 9.586 1 98.44 99 VAL B N 1
ATOM 1706 C CA . VAL B 1 99 ? -4.238 15.055 8.492 1 98.44 99 VAL B CA 1
ATOM 1707 C C . VAL B 1 99 ? -3.57 15.805 7.348 1 98.44 99 VAL B C 1
ATOM 1709 O O . VAL B 1 99 ? -3.875 16.984 7.109 1 98.44 99 VAL B O 1
ATOM 1712 N N . ALA B 1 100 ? -2.686 15.18 6.684 1 98.75 100 ALA B N 1
ATOM 1713 C CA . ALA B 1 100 ? -2.049 15.68 5.469 1 98.75 100 ALA B CA 1
ATOM 1714 C C . ALA B 1 100 ? -1.852 14.562 4.449 1 98.75 100 ALA B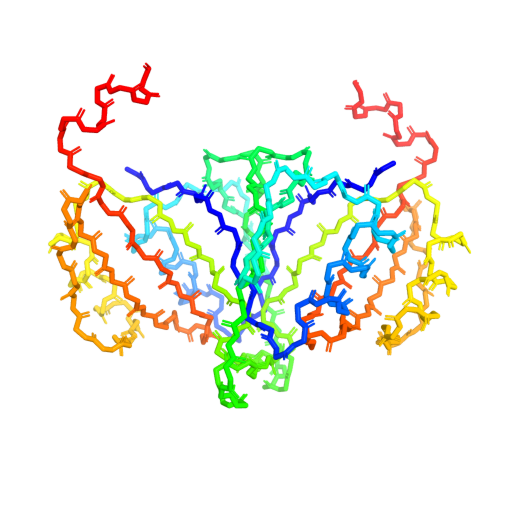 C 1
ATOM 1716 O O . ALA B 1 100 ? -1.772 13.391 4.812 1 98.75 100 ALA B O 1
ATOM 1717 N N . ALA B 1 101 ? -1.875 14.898 3.223 1 98.81 101 ALA B N 1
ATOM 1718 C CA . ALA B 1 101 ? -1.545 13.992 2.125 1 98.81 101 ALA B CA 1
ATOM 1719 C C . ALA B 1 101 ? -0.382 14.531 1.299 1 98.81 101 ALA B C 1
ATOM 1721 O O . ALA B 1 101 ? -0.332 15.727 0.993 1 98.81 101 ALA B O 1
ATOM 1722 N N . LEU B 1 102 ? 0.518 13.695 1.033 1 98.56 102 LEU B N 1
ATOM 1723 C CA . LEU B 1 102 ? 1.64 14.086 0.188 1 98.56 102 LEU B CA 1
ATOM 1724 C C . LEU B 1 102 ? 2.082 12.93 -0.703 1 98.56 102 LEU B C 1
ATOM 1726 O O . LEU B 1 102 ? 1.689 11.781 -0.479 1 98.56 102 LEU B O 1
ATOM 1730 N N . ARG B 1 103 ? 2.789 13.234 -1.739 1 98.62 103 ARG B N 1
ATOM 1731 C CA . ARG B 1 103 ? 3.424 12.258 -2.615 1 98.62 103 ARG B CA 1
ATOM 1732 C C . ARG B 1 103 ? 4.891 12.07 -2.252 1 98.62 103 ARG B C 1
ATOM 1734 O O . ARG B 1 103 ? 5.633 13.047 -2.119 1 98.62 103 ARG B O 1
ATOM 1741 N N . SER B 1 104 ? 5.285 10.844 -2.033 1 98.75 104 SER B N 1
ATOM 1742 C CA . SER B 1 104 ? 6.688 10.547 -1.765 1 98.75 104 SER B CA 1
ATOM 1743 C C . SER B 1 104 ? 7.551 10.805 -2.992 1 98.75 104 SER B C 1
ATOM 1745 O O . SER B 1 104 ? 7.031 11.008 -4.094 1 98.75 104 SER B O 1
ATOM 1747 N N . PRO B 1 105 ? 8.867 10.805 -2.818 1 97.81 105 PRO B N 1
ATOM 1748 C CA . PRO B 1 105 ? 9.742 10.992 -3.975 1 97.81 105 PRO B CA 1
ATOM 174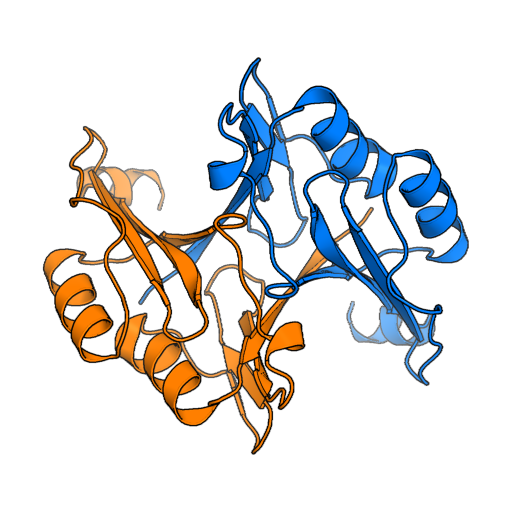9 C C . PRO B 1 105 ? 9.578 9.898 -5.023 1 97.81 105 PRO B C 1
ATOM 1751 O O . PRO B 1 105 ? 9.914 10.102 -6.195 1 97.81 105 PRO B O 1
ATOM 1754 N N . ASP B 1 106 ? 9.062 8.727 -4.621 1 97 106 ASP B N 1
ATOM 1755 C CA . ASP B 1 106 ? 8.805 7.617 -5.535 1 97 106 ASP B CA 1
ATOM 1756 C C . ASP B 1 106 ? 7.434 7.754 -6.191 1 97 106 ASP B C 1
ATOM 1758 O O . ASP B 1 106 ? 7.043 6.918 -7.012 1 97 106 ASP B O 1
ATOM 1762 N N . GLY B 1 107 ? 6.754 8.695 -5.789 1 97.69 107 GLY B N 1
ATOM 1763 C CA . GLY B 1 107 ? 5.465 8.961 -6.402 1 97.69 107 GLY B CA 1
ATOM 1764 C C . GLY B 1 107 ? 4.305 8.336 -5.648 1 97.69 107 GLY B C 1
ATOM 1765 O O . GLY B 1 107 ? 3.145 8.516 -6.02 1 97.69 107 GLY B O 1
ATOM 1766 N N . VAL B 1 108 ? 4.539 7.652 -4.625 1 98.62 108 VAL B N 1
ATOM 1767 C CA . VAL B 1 108 ? 3.514 6.953 -3.861 1 98.62 108 VAL B CA 1
ATOM 1768 C C . VAL B 1 108 ? 2.787 7.941 -2.949 1 98.62 108 VAL B C 1
ATOM 1770 O O . VAL B 1 108 ? 3.416 8.797 -2.32 1 98.62 108 VAL B O 1
ATOM 1773 N N . MET B 1 109 ? 1.471 7.793 -2.893 1 98.81 109 MET B N 1
ATOM 1774 C CA . MET B 1 109 ? 0.694 8.656 -2.004 1 98.81 109 MET B CA 1
ATOM 1775 C C . MET B 1 109 ? 0.85 8.219 -0.55 1 98.81 109 MET B C 1
ATOM 1777 O O . MET B 1 109 ? 0.671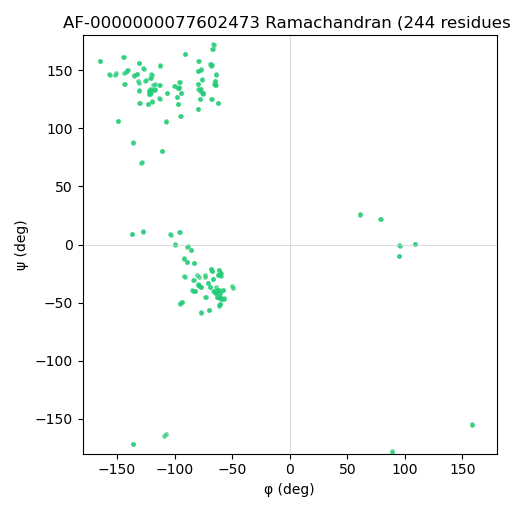 7.039 -0.229 1 98.81 109 MET B O 1
ATOM 1781 N N . ILE B 1 110 ? 1.16 9.195 0.284 1 98.88 110 ILE B N 1
ATOM 1782 C CA . ILE B 1 110 ? 1.349 9 1.718 1 98.88 110 ILE B CA 1
ATOM 1783 C C . ILE B 1 110 ? 0.342 9.852 2.49 1 98.88 110 ILE B C 1
ATOM 1785 O O . ILE B 1 110 ? 0.256 11.062 2.281 1 98.88 110 ILE B O 1
ATOM 1789 N N . GLY B 1 111 ? -0.426 9.219 3.309 1 98.88 111 GLY B N 1
ATOM 1790 C CA . GLY B 1 111 ? -1.255 9.922 4.273 1 98.88 111 GLY B CA 1
ATOM 1791 C C . GLY B 1 111 ? -0.613 10.031 5.645 1 98.88 111 GLY B C 1
ATOM 1792 O O . GLY B 1 111 ? 0.013 9.086 6.121 1 98.88 111 GLY B O 1
ATOM 1793 N N . LEU B 1 112 ? -0.773 11.156 6.223 1 98.88 112 LEU B N 1
ATOM 1794 C CA . LEU B 1 112 ? -0.277 11.391 7.574 1 98.88 112 LEU B CA 1
ATOM 1795 C C . LEU B 1 112 ? -1.422 11.734 8.523 1 98.88 112 LEU B C 1
ATOM 1797 O O . LEU B 1 112 ? -2.295 12.539 8.18 1 98.88 112 LEU B O 1
ATOM 1801 N N . TYR B 1 113 ? -1.41 11.078 9.664 1 98.62 113 TYR B N 1
ATOM 1802 C CA . TYR B 1 113 ? -2.414 11.336 10.688 1 98.62 113 TYR B CA 1
ATOM 1803 C C . TYR B 1 113 ? -1.758 11.562 12.047 1 98.62 113 TYR B C 1
ATOM 1805 O O . TYR B 1 113 ? -0.98 10.734 12.516 1 98.62 113 TYR B O 1
ATOM 1813 N N . GLU B 1 114 ? -2.002 12.688 12.617 1 98.12 114 GLU B N 1
ATOM 1814 C CA . GLU B 1 114 ? -1.656 12.984 14 1 98.12 114 GLU B CA 1
ATOM 1815 C C . GLU B 1 114 ? -2.9 13.023 14.891 1 98.12 114 GLU B C 1
ATOM 1817 O O . GLU B 1 114 ? -3.664 13.992 14.844 1 98.12 114 GLU B O 1
ATOM 1822 N N . PRO B 1 115 ? -3.066 12.008 15.68 1 94.88 115 PRO B N 1
ATOM 1823 C CA . PRO B 1 115 ? -4.238 12.023 16.562 1 94.88 115 PRO B CA 1
ATOM 1824 C C . PRO B 1 115 ? -4.156 13.109 17.625 1 94.88 115 PRO B C 1
ATOM 1826 O O . PRO B 1 115 ? -3.059 13.531 18 1 94.88 115 PRO B O 1
ATOM 1829 N N . ASN B 1 116 ? -5.348 13.547 18.094 1 90.94 116 ASN B N 1
ATOM 1830 C CA . ASN B 1 116 ? -5.355 14.461 19.234 1 90.94 116 ASN B CA 1
ATOM 1831 C C . ASN B 1 116 ? -4.801 13.797 20.484 1 90.94 116 ASN B C 1
ATOM 1833 O O . ASN B 1 116 ? -4.832 12.57 20.609 1 90.94 116 ASN B O 1
ATOM 1837 N N . SER B 1 117 ? -4.125 14.586 21.312 1 77.06 117 SER B N 1
ATOM 1838 C CA . SER B 1 117 ? -3.523 14.094 22.547 1 77.06 117 SER B CA 1
ATOM 1839 C C . SER B 1 117 ? -4.52 13.273 23.359 1 77.06 117 SER B C 1
ATOM 1841 O O . SER B 1 117 ? -4.141 12.305 24.016 1 77.06 117 SER B O 1
ATOM 1843 N N . TRP B 1 118 ? -5.73 13.578 23.422 1 68 118 TRP B N 1
ATOM 1844 C CA . TRP B 1 118 ? -6.688 12.844 24.234 1 68 118 TRP B CA 1
ATOM 1845 C C . TRP B 1 118 ? -7.016 11.492 23.594 1 68 118 TRP B C 1
ATOM 1847 O O . TRP B 1 118 ? -7.422 10.555 24.297 1 68 118 TRP B O 1
ATOM 1857 N N . GLU B 1 119 ? -6.895 11.375 22.312 1 57.81 119 GLU B N 1
ATOM 1858 C CA . GLU B 1 119 ? -7.121 10.117 21.609 1 57.81 119 GLU B CA 1
ATOM 1859 C C . GLU B 1 119 ? -5.996 9.117 21.891 1 57.81 119 GLU B C 1
ATOM 1861 O O . GLU B 1 119 ? -6.203 7.906 21.828 1 57.81 119 GLU B O 1
ATOM 1866 N N . ASN B 1 120 ? -4.812 9.617 22.062 1 57.5 120 ASN B N 1
ATOM 1867 C CA . ASN B 1 120 ? -3.68 8.766 22.391 1 57.5 120 ASN B CA 1
ATOM 1868 C C . ASN B 1 120 ? -3.906 8.031 23.719 1 57.5 120 ASN B C 1
ATOM 1870 O O . ASN B 1 120 ? -3.379 6.938 23.922 1 57.5 120 ASN B O 1
ATOM 1874 N N . VAL B 1 121 ? -4.73 8.617 24.5 1 48.22 121 VAL B N 1
ATOM 1875 C CA . VAL B 1 121 ? -5.016 8.008 25.797 1 48.22 121 VAL B CA 1
ATOM 1876 C C . VAL B 1 121 ? -6.008 6.859 25.625 1 48.22 121 VAL B C 1
ATOM 1878 O O . VAL B 1 121 ? -5.996 5.902 26.391 1 48.22 121 VAL B O 1
ATOM 1881 N N . THR B 1 122 ? -6.871 6.914 24.828 1 45.34 122 THR B N 1
ATOM 1882 C CA . THR B 1 122 ? -7.895 5.879 24.75 1 45.34 122 THR B CA 1
ATOM 1883 C C . THR B 1 122 ? -7.398 4.688 23.922 1 45.34 122 THR B C 1
ATOM 1885 O O . THR B 1 122 ? -7.91 3.574 24.062 1 45.34 122 THR B O 1
ATOM 1888 N N . SER B 1 123 ? -6.547 4.902 22.969 1 44.22 123 SER B N 1
ATOM 1889 C CA . SER B 1 123 ? -6.082 3.766 22.188 1 44.22 123 SER B CA 1
ATOM 1890 C C . SER B 1 123 ? -4.941 3.037 22.891 1 44.22 123 SER B C 1
ATOM 1892 O O . SER B 1 123 ? -4.426 2.041 22.375 1 44.22 123 SER B O 1
ATOM 1894 N N . ALA B 1 124 ? -4.293 3.516 23.812 1 36.72 124 ALA B N 1
ATOM 1895 C CA . ALA B 1 124 ? -3.377 2.721 24.625 1 36.72 124 ALA B CA 1
ATOM 1896 C C . ALA B 1 124 ? -4.137 1.751 25.531 1 36.72 124 ALA B C 1
ATOM 1898 O O . ALA B 1 124 ? -5.234 2.061 26 1 36.72 124 ALA B O 1
#

Solvent-accessible surface area (backbone atoms only — not comparable to full-atom values): 12278 Å² total; per-residue (Å²): 105,33,26,50,53,33,37,39,36,33,23,77,45,52,68,59,49,48,44,31,44,35,69,32,48,41,28,49,78,71,50,73,59,98,53,36,38,32,28,47,26,79,27,79,34,40,42,31,42,35,54,36,88,50,66,70,55,28,28,41,25,56,20,51,29,50,26,26,37,37,83,50,58,81,62,35,51,61,48,27,43,75,53,53,31,44,75,56,71,73,75,44,73,56,96,64,27,38,38,40,37,29,27,41,73,54,40,41,26,33,34,42,32,22,68,32,77,71,54,57,59,67,74,100,105,32,26,50,53,36,38,38,36,34,24,79,47,53,70,60,49,48,44,32,46,36,70,32,49,40,27,49,76,74,48,74,57,97,53,34,39,32,28,46,26,79,30,79,33,41,42,30,40,34,55,40,87,49,66,70,56,28,28,42,26,56,20,51,30,50,26,26,36,37,84,49,60,83,61,34,52,61,48,28,42,75,53,52,30,42,75,56,70,74,76,43,73,55,96,64,26,38,37,41,37,28,28,40,74,52,40,41,26,35,33,42,33,23,66,32,76,72,53,58,59,68,75,100

Sequence (248 aa):
MSRLRQLMVLSRDLARSKQFYQEGLGLKLLRSSDTYAEFDTQAGVPLCIKLAQSEAACSSGYSPFLNFDIPDLSDAVPRLLMLGAIMDGPIKYPAHGKVAALRSPDGVMIGLYEPNSWENVTSAMSRLRQLMVLSRDLARSKQFYQEGLGLKLLRSSDTYAEFDTQAGVPLCIKLAQSEAACSSGYSPFLNFDIPDLSDAVPRLLMLGAIMDGPIKYPAHGKVAALRSPDGVMIGLYEPNSWENVTSA

pLDDT: mean 94.83, std 11.2, range [36.72, 98.88]

Nearest PDB structures (foldseek):
  2p7q-assembly4_D-2  TM=7.296E-01  e=3.528E-08  Listeria monocytogenes EGD-e
  2p7m-assembly4_D-2  TM=7.196E-01  e=1.340E-07  Listeria monocytogenes EGD-e
  3sk2-assembly1_B  TM=7.068E-01  e=3.703E-07  Pantoea agglomerans
  5umw-assembly2_B  TM=6.933E-01  e=2.695E-07  Streptomyces sp. CB03234
  3sk1-assembly1_B  TM=7.494E-01  e=5.013E-06  Pantoea agglomerans

Radius of gyration: 17.66 Å; Cα contacts (8 Å, |Δi|>4): 619; chains: 2; bounding box: 45×49×42 Å

Organism: Phytophthora infestans (NCBI:txid4787)

Foldseek 3Di:
DDDQAAAEAEAQDVVLLCCLVCVQVVWDWDDDDPFKTWTDLVPPHIYMYGYDNDPVSLDDDPDDEDEHEDADPVVRVVSNVVSPKAWDDDWDQDPFFIKTWIAHNSRHIYIYTHGDPVVVVVVD/DDDQAAAEAEAQDVVLQCCLVCVQVVWDWDDDDPFKTWTDLVPPHIYMYGYDNDPVSLDDDPDDEDEHEDADPVVRVVSNVVSPKAWDDDWDQDPFFIKTWIAHNSRHIYIYTHGDPVVVVVVD

Secondary structure (DSSP, 8-state):
--EEEEEEEEES-HHHHHHIIIIIS-PEEEEE-SSEEEEE-SSSSEEEEEE---TGGG---S--EEEEE-S-HHHHHHHHHHTT-EE-S--B--TTEEEEEEE-TTS-EEEEEEE-HHHHHH--/--EEEEEEEEES-HHHHHHIIIIIS-PEEEEE-SSEEEEE-SSSSEEEEEE---TGGG---S--EEEEE-S-HHHHHHHHHHTT-EE-S--B--TTEEEEEEE-TTS-EEEEEEE-HHHHHH--